Protein 5XCJ (pdb70)

Nearest PDB structures (foldseek):
  5xcj-assembly1_A  TM=9.991E-01  e=3.969E-35  Entamoeba histolytica
  5xck-assembly2_B  TM=9.982E-01  e=2.278E-33  Entamoeba histolytica
  5xch-assembly2_B  TM=9.843E-01  e=1.510E-33  Entamoeba histolytica
  6vab-assembly1_C  TM=9.364E-01  e=1.227E-22  Mus musculus
  8p0x-assembly1_N  TM=9.149E-01  e=3.862E-20  Homo sapiens

Structure (mmCIF, N/CA/C/O backbone):
data_5XCJ
#
_entry.id   5XCJ
#
_cell.length_a   35.428
_cell.length_b   67.364
_cell.length_c   77.931
_cell.angle_alpha   90.00
_cell.angle_beta   90.00
_cell.angle_gamma   90.00
#
_symmetry.space_group_name_H-M   'P 1 21 1'
#
loop_
_entity.id
_entity.type
_entity.pdbx_description
1 polymer 'Vacuolar protein sorting-associated protein 29'
2 water water
#
loop_
_atom_site.group_PDB
_atom_site.id
_atom_site.type_symbol
_atom_site.label_atom_id
_atom_site.label_alt_id
_atom_site.label_comp_id
_atom_site.label_asym_id
_atom_site.label_entity_id
_atom_site.label_seq_id
_atom_site.pdbx_PDB_ins_code
_atom_site.Cartn_x
_atom_site.Cartn_y
_atom_site.Cartn_z
_atom_site.occupancy
_atom_site.B_iso_or_equiv
_atom_site.auth_seq_id
_atom_site.auth_comp_id
_atom_site.auth_asym_id
_atom_site.auth_atom_id
_atom_site.pdbx_PDB_model_num
ATOM 1 N N . MET A 1 1 ? -11.566 5.100 -21.065 1.00 20.79 1 MET A N 1
ATOM 2 C CA . MET A 1 1 ? -10.715 3.989 -20.657 1.00 19.53 1 MET A CA 1
ATOM 3 C C . MET A 1 1 ? -10.759 3.752 -19.148 1.00 20.87 1 MET A C 1
ATOM 4 O O . MET A 1 1 ? -10.292 4.577 -18.368 1.00 19.98 1 MET A O 1
ATOM 9 N N . LEU A 1 2 ? -11.326 2.624 -18.744 1.00 20.31 2 LEU A N 1
ATOM 10 C CA . LEU A 1 2 ? -11.398 2.267 -17.336 1.00 17.80 2 LEU A CA 1
ATOM 11 C C . LEU A 1 2 ? -10.378 1.171 -17.099 1.00 17.08 2 LEU A C 1
ATOM 12 O O . LEU A 1 2 ? -10.415 0.134 -17.751 1.00 15.84 2 LEU A O 1
ATOM 17 N N . VAL A 1 3 ? -9.467 1.418 -16.168 1.00 16.81 3 VAL A N 1
ATOM 18 C CA . VAL A 1 3 ? -8.396 0.483 -15.855 1.00 10.85 3 VAL A CA 1
ATOM 19 C C . VAL A 1 3 ? -8.437 -0.033 -14.423 1.00 11.33 3 VAL A C 1
ATOM 20 O O . VAL A 1 3 ? -8.398 0.738 -13.471 1.00 10.70 3 VAL A O 1
ATOM 24 N N . LEU A 1 4 ? -8.507 -1.348 -14.275 1.00 10.17 4 LEU A N 1
ATOM 25 C CA . LEU A 1 4 ? -8.522 -1.939 -12.954 1.00 8.81 4 LEU A CA 1
ATOM 26 C C . LEU A 1 4 ? -7.070 -2.189 -12.560 1.00 8.66 4 LEU A C 1
ATOM 27 O O . LEU A 1 4 ? -6.351 -2.863 -13.280 1.00 9.43 4 LEU A O 1
ATOM 32 N N . VAL A 1 5 ? -6.640 -1.609 -11.446 1.00 8.70 5 VAL A N 1
ATOM 33 C CA . VAL A 1 5 ? -5.280 -1.810 -10.957 1.00 7.05 5 VAL A CA 1
ATOM 34 C C . VAL A 1 5 ? -5.388 -2.704 -9.725 1.00 7.64 5 VAL A C 1
ATOM 35 O O . VAL A 1 5 ? -5.944 -2.317 -8.706 1.00 7.84 5 VAL A O 1
ATOM 39 N N . ILE A 1 6 ? -4.849 -3.910 -9.840 1.00 6.36 6 ILE A N 1
ATOM 40 C CA . ILE A 1 6 ? -4.930 -4.916 -8.784 1.00 7.13 6 ILE A CA 1
ATOM 41 C C . ILE A 1 6 ? -3.660 -5.767 -8.705 1.00 7.03 6 ILE A C 1
ATOM 42 O O . ILE A 1 6 ? -2.867 -5.769 -9.637 1.00 10.06 6 ILE A O 1
ATOM 47 N N . GLY A 1 7 ? -3.479 -6.472 -7.591 1.00 7.50 7 GLY A N 1
ATOM 48 C CA . GLY A 1 7 ? -2.317 -7.322 -7.403 1.00 7.09 7 GLY A CA 1
ATOM 49 C C . GLY A 1 7 ? -2.072 -7.830 -5.992 1.00 8.76 7 GLY A C 1
ATOM 50 O O . GLY A 1 7 ? -2.891 -7.642 -5.098 1.00 9.03 7 GLY A O 1
ATOM 51 N N . ASP A 1 8 ? -0.921 -8.474 -5.811 1.00 10.64 8 ASP A N 1
ATOM 52 C CA . ASP A 1 8 ? -0.502 -9.015 -4.518 1.00 10.77 8 ASP A CA 1
ATOM 53 C C . ASP A 1 8 ? -1.528 -9.959 -3.901 1.00 11.75 8 ASP A C 1
ATOM 54 O O . ASP A 1 8 ? -1.861 -9.860 -2.731 1.00 10.49 8 ASP A O 1
ATOM 59 N N . PHE A 1 9 ? -2.060 -10.840 -4.736 1.00 11.39 9 PHE A N 1
ATOM 60 C CA . PHE A 1 9 ? -3.056 -11.816 -4.316 1.00 11.14 9 PHE A CA 1
ATOM 61 C C . PHE A 1 9 ? -2.599 -12.881 -3.326 1.00 12.81 9 PHE A C 1
ATOM 62 O O . PHE A 1 9 ? -3.321 -13.224 -2.399 1.00 13.80 9 PHE A O 1
ATOM 70 N N . HIS A 1 10 ? -1.407 -13.413 -3.543 1.00 15.75 10 HIS A N 1
ATOM 71 C CA . HIS A 1 10 ? -0.927 -14.527 -2.740 1.00 14.31 10 HIS A CA 1
ATOM 72 C C . HIS A 1 10 ? 0.472 -14.427 -2.148 1.00 14.70 10 HIS A C 1
ATOM 73 O O . HIS A 1 10 ? 1.373 -13.825 -2.721 1.00 15.83 10 HIS A O 1
ATOM 80 N N . VAL A 1 11 ? 0.616 -15.065 -0.996 1.00 15.21 11 VAL A N 1
ATOM 81 C CA . VAL A 1 11 ? 1.873 -15.197 -0.281 1.00 14.28 11 VAL A CA 1
ATOM 82 C C . VAL A 1 11 ? 2.039 -16.711 -0.090 1.00 14.43 11 VAL A C 1
ATOM 83 O O . VAL A 1 11 ? 1.087 -17.396 0.271 1.00 15.95 11 VAL A O 1
ATOM 87 N N . PRO A 1 12 ? 3.239 -17.234 -0.336 1.00 15.78 12 PRO A N 1
ATOM 88 C CA . PRO A 1 12 ? 3.451 -18.685 -0.237 1.00 13.92 12 PRO A CA 1
ATOM 89 C C . PRO A 1 12 ? 3.142 -19.189 1.154 1.00 15.56 12 PRO A C 1
ATOM 90 O O . PRO A 1 12 ? 3.532 -18.558 2.130 1.00 18.35 12 PRO A O 1
ATOM 94 N N . HIS A 1 13 ? 2.362 -20.264 1.205 1.00 14.67 13 HIS A N 1
ATOM 95 C CA . HIS A 1 13 ? 1.958 -20.945 2.432 1.00 13.39 13 HIS A CA 1
ATOM 96 C C . HIS A 1 13 ? 0.928 -20.178 3.257 1.00 14.93 13 HIS A C 1
ATOM 97 O O . HIS A 1 13 ? 0.669 -20.519 4.401 1.00 13.78 13 HIS A O 1
ATOM 104 N N . ARG A 1 14 ? 0.378 -19.114 2.683 1.00 15.78 14 ARG A N 1
ATOM 105 C CA . ARG A 1 14 ? -0.654 -18.334 3.354 1.00 17.35 14 ARG A CA 1
ATOM 106 C C . ARG A 1 14 ? -1.871 -18.220 2.435 1.00 16.88 14 ARG A C 1
ATOM 107 O O . ARG A 1 14 ? -1.767 -17.719 1.325 1.00 18.82 14 ARG A O 1
ATOM 115 N N . SER A 1 15 ? -3.018 -18.685 2.907 1.00 16.59 15 SER A N 1
ATOM 116 C CA . SER A 1 15 ? -4.232 -18.667 2.102 1.00 14.10 15 SER A CA 1
ATOM 117 C C . SER A 1 15 ? -5.006 -17.362 2.219 1.00 17.36 15 SER A C 1
ATOM 118 O O . SER A 1 15 ? -5.301 -16.900 3.316 1.00 20.27 15 SER A O 1
ATOM 121 N N . ALA A 1 16 ? -5.304 -16.760 1.075 1.00 16.21 16 ALA A N 1
ATOM 122 C CA . ALA A 1 16 ? -6.065 -15.521 1.025 1.00 17.61 16 ALA A CA 1
ATOM 123 C C . ALA A 1 16 ? -7.112 -15.570 -0.081 1.00 20.12 16 ALA A C 1
ATOM 124 O O . ALA A 1 16 ? -6.851 -16.069 -1.168 1.00 24.93 16 ALA A O 1
ATOM 126 N N . ALA A 1 17 ? -8.290 -15.027 0.192 1.00 16.94 17 ALA A N 1
ATOM 127 C CA . ALA A 1 17 ? -9.351 -15.007 -0.800 1.00 14.12 17 ALA A CA 1
ATOM 128 C C . ALA A 1 17 ? -9.802 -13.584 -1.096 1.00 13.21 17 ALA A C 1
ATOM 129 O O . ALA A 1 17 ? -9.892 -12.764 -0.192 1.00 16.18 17 ALA A O 1
ATOM 131 N N . ILE A 1 18 ? -10.049 -13.290 -2.365 1.00 13.30 18 ILE A N 1
ATOM 132 C CA . ILE A 1 18 ? -10.528 -11.971 -2.738 1.00 11.85 18 ILE A CA 1
ATOM 133 C C . ILE A 1 18 ? -11.933 -11.838 -2.175 1.00 12.53 18 ILE A C 1
ATOM 134 O O . ILE A 1 18 ? -12.752 -12.730 -2.344 1.00 12.68 18 ILE A O 1
ATOM 139 N N . PRO A 1 19 ? -12.227 -10.714 -1.537 1.00 13.02 19 PRO A N 1
ATOM 140 C CA . PRO A 1 19 ? -13.556 -10.541 -0.953 1.00 14.30 19 PRO A CA 1
ATOM 141 C C . PRO A 1 19 ? -14.618 -10.606 -2.042 1.00 12.91 19 PRO A C 1
ATOM 142 O O . PRO A 1 19 ? -14.427 -10.092 -3.135 1.00 13.85 19 PRO A O 1
ATOM 146 N N . GLN A 1 20 ? -15.743 -11.237 -1.733 1.00 11.50 20 GLN A N 1
ATOM 147 C CA . GLN A 1 20 ? -16.809 -11.404 -2.706 1.00 11.52 20 GLN A CA 1
ATOM 148 C C . GLN A 1 20 ? -17.346 -10.070 -3.195 1.00 11.84 20 GLN A C 1
ATOM 149 O O . GLN A 1 20 ? -17.673 -9.934 -4.362 1.00 13.38 20 GLN A O 1
ATOM 155 N N . VAL A 1 21 ? -17.382 -9.079 -2.311 1.00 10.50 21 VAL A N 1
ATOM 156 C CA . VAL A 1 21 ? -17.897 -7.767 -2.671 1.00 10.36 21 VAL A CA 1
ATOM 157 C C . VAL A 1 21 ? -17.069 -7.163 -3.792 1.00 11.45 21 VAL A C 1
ATOM 158 O O . VAL A 1 21 ? -17.617 -6.574 -4.711 1.00 13.33 21 VAL A O 1
ATOM 162 N N . PHE A 1 22 ? -15.752 -7.315 -3.716 1.00 11.70 22 PHE A N 1
ATOM 163 C CA . PHE A 1 22 ? -14.871 -6.794 -4.750 1.00 11.56 22 PHE A CA 1
ATOM 164 C C . PHE A 1 22 ? -15.172 -7.483 -6.075 1.00 11.95 22 PHE A C 1
ATOM 165 O O . PHE A 1 22 ? -15.232 -6.846 -7.119 1.00 13.83 22 PHE A O 1
ATOM 173 N N . LEU A 1 23 ? -15.345 -8.798 -6.014 1.00 12.91 23 LEU A N 1
ATOM 174 C CA . LEU A 1 23 ? -15.641 -9.591 -7.201 1.00 12.78 23 LEU A CA 1
ATOM 175 C C . LEU A 1 23 ? -16.972 -9.201 -7.830 1.00 13.22 23 LEU A C 1
ATOM 176 O O . LEU A 1 23 ? -17.072 -9.061 -9.035 1.00 14.34 23 LEU A O 1
ATOM 181 N N . ASP A 1 24 ? -17.989 -8.997 -7.009 1.00 12.45 24 ASP A N 1
ATOM 182 C CA . ASP A 1 24 ? -19.292 -8.606 -7.537 1.00 13.04 24 ASP A CA 1
ATOM 183 C C . ASP A 1 24 ? -19.204 -7.251 -8.238 1.00 13.02 24 ASP A C 1
ATOM 184 O O . ASP A 1 24 ? -19.797 -7.050 -9.291 1.00 14.22 24 ASP A O 1
ATOM 189 N N . ARG A 1 25 ? -18.481 -6.320 -7.627 1.00 12.95 25 ARG A N 1
ATOM 190 C CA . ARG A 1 25 ? -18.290 -4.997 -8.203 1.00 10.34 25 ARG A CA 1
ATOM 191 C C . ARG A 1 25 ? -17.492 -5.005 -9.507 1.00 11.73 25 ARG A C 1
ATOM 192 O O . ARG A 1 25 ? -17.843 -4.331 -10.464 1.00 14.34 25 ARG A O 1
ATOM 200 N N . LEU A 1 26 ? -16.385 -5.733 -9.498 1.00 12.06 26 LEU A N 1
ATOM 201 C CA . LEU A 1 26 ? -15.503 -5.871 -10.650 1.00 12.44 26 LEU A CA 1
ATOM 202 C C . LEU A 1 26 ? 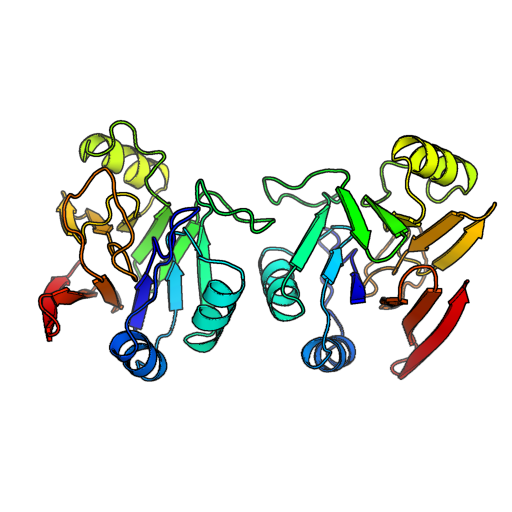-16.137 -6.591 -11.845 1.00 14.04 26 LEU A C 1
ATOM 203 O O . LEU A 1 26 ? -15.883 -6.254 -12.988 1.00 16.89 26 LEU A O 1
ATOM 208 N N . ASN A 1 27 ? -16.978 -7.570 -11.550 1.00 14.52 27 ASN A N 1
ATOM 209 C CA . ASN A 1 27 ? -17.654 -8.382 -12.565 1.00 16.53 27 ASN A CA 1
ATOM 210 C C . ASN A 1 27 ? -18.608 -7.630 -13.497 1.00 17.13 27 ASN A C 1
ATOM 211 O O . ASN A 1 27 ? -18.823 -8.057 -14.622 1.00 20.63 27 ASN A O 1
ATOM 216 N N . THR A 1 28 ? -19.223 -6.553 -13.022 1.00 17.06 28 THR A N 1
ATOM 217 C CA . THR A 1 28 ? -20.153 -5.798 -13.864 1.00 18.66 28 THR A CA 1
ATOM 218 C C . THR A 1 28 ? -19.582 -4.559 -14.555 1.00 23.20 28 THR A C 1
ATOM 219 O O . THR A 1 28 ? -20.232 -3.969 -15.406 1.00 27.83 28 THR A O 1
ATOM 223 N N . GLY A 1 29 ? -18.419 -4.113 -14.122 1.00 25.48 29 GLY A N 1
ATOM 224 C CA . GLY A 1 29 ? -17.871 -2.903 -14.676 1.00 25.89 29 GLY A CA 1
ATOM 225 C C . GLY A 1 29 ? -17.478 -3.034 -16.116 1.00 24.93 29 GLY A C 1
ATOM 226 O O . GLY A 1 29 ? -17.197 -4.124 -16.594 1.00 31.24 29 GLY A O 1
ATOM 227 N N . ARG A 1 30 ? -17.506 -1.923 -16.841 1.00 25.06 30 ARG A N 1
ATOM 228 C CA . ARG A 1 30 ? -17.064 -1.918 -18.223 1.00 22.24 30 ARG A CA 1
ATOM 229 C C . ARG A 1 30 ? -15.569 -1.639 -18.175 1.00 22.97 30 ARG A C 1
ATOM 230 O O . ARG A 1 30 ? -15.108 -0.613 -18.663 1.00 24.56 30 ARG A O 1
ATOM 238 N N . ILE A 1 31 ? -14.811 -2.564 -17.607 1.00 21.70 31 ILE A N 1
ATOM 239 C CA . ILE A 1 31 ? -13.380 -2.363 -17.476 1.00 16.64 31 ILE A CA 1
ATOM 240 C C . ILE A 1 31 ? -12.640 -2.746 -18.749 1.00 16.22 31 ILE A C 1
ATOM 241 O O . ILE A 1 31 ? -12.656 -3.889 -19.175 1.00 18.77 31 ILE A O 1
ATOM 246 N N . GLN A 1 32 ? -12.080 -1.743 -19.410 1.00 17.97 32 GLN A N 1
ATOM 247 C CA . GLN A 1 32 ? -11.299 -1.941 -20.623 1.00 16.35 32 GLN A CA 1
ATOM 248 C C . GLN A 1 32 ? -9.949 -2.648 -20.459 1.00 15.81 32 GLN A C 1
ATOM 249 O O . GLN A 1 32 ? -9.572 -3.467 -21.281 1.00 17.05 32 GLN A O 1
ATOM 255 N N . THR A 1 33 ? -9.221 -2.293 -19.406 1.00 13.14 33 THR A N 1
ATOM 256 C CA . THR A 1 33 ? -7.889 -2.846 -19.169 1.00 13.14 33 THR A CA 1
ATOM 257 C C . THR A 1 33 ? -7.640 -3.211 -17.704 1.00 14.13 33 THR A C 1
ATOM 258 O O . THR A 1 33 ? -8.169 -2.567 -16.798 1.00 13.60 33 THR A O 1
ATOM 262 N N . VAL A 1 34 ? -6.829 -4.245 -17.502 1.00 12.79 34 VAL A N 1
ATOM 263 C CA . VAL A 1 34 ? -6.448 -4.686 -16.178 1.00 9.95 34 VAL A CA 1
ATOM 264 C C . VAL A 1 34 ? -4.924 -4.634 -16.058 1.00 11.26 34 VAL A C 1
ATOM 265 O O . VAL A 1 34 ? -4.217 -5.191 -16.890 1.00 10.61 34 VAL A O 1
ATOM 269 N N . LEU A 1 35 ? -4.429 -3.923 -15.053 1.00 11.72 35 LEU A N 1
ATOM 270 C CA . LEU A 1 35 ? -2.997 -3.848 -14.807 1.00 9.91 35 LEU A CA 1
ATOM 271 C C . LEU A 1 35 ? -2.765 -4.553 -13.479 1.00 8.89 35 LEU A C 1
ATOM 272 O O . LEU A 1 35 ? -3.161 -4.061 -12.430 1.00 10.14 35 LEU A O 1
ATOM 277 N N . CYS A 1 36 ? -2.113 -5.701 -13.536 1.00 9.74 36 CYS A N 1
ATOM 278 C CA . CYS A 1 36 ? -1.869 -6.498 -12.351 1.00 9.38 36 CYS A CA 1
ATOM 279 C C . CYS A 1 36 ? -0.398 -6.499 -11.968 1.00 11.84 36 CYS A C 1
ATOM 280 O O . CYS A 1 36 ? 0.467 -6.801 -12.783 1.00 13.67 36 CYS A O 1
ATOM 283 N N . THR A 1 37 ? -0.135 -6.212 -10.701 1.00 9.05 37 THR A N 1
ATOM 284 C CA . THR A 1 37 ? 1.223 -6.157 -10.166 1.00 8.77 37 THR A CA 1
ATOM 285 C C . THR A 1 37 ? 1.918 -7.507 -9.966 1.00 11.20 37 THR A C 1
ATOM 286 O O . THR A 1 37 ? 3.112 -7.546 -9.700 1.00 12.43 37 THR A O 1
ATOM 290 N N . GLY A 1 38 ? 1.189 -8.607 -10.107 1.00 12.45 38 GLY A N 1
ATOM 291 C CA . GLY A 1 38 ? 1.795 -9.915 -9.904 1.00 10.17 38 GLY A CA 1
ATOM 292 C C . GLY A 1 38 ? 1.368 -10.607 -8.622 1.00 12.55 38 GLY A C 1
ATOM 293 O O . GLY A 1 38 ? 0.396 -10.203 -7.998 1.00 11.72 38 GLY A O 1
ATOM 294 N N . ASN A 1 39 ? 2.135 -11.624 -8.229 1.00 12.87 39 ASN A N 1
ATOM 295 C CA . ASN A 1 39 ? 1.846 -12.417 -7.049 1.00 12.98 39 ASN A CA 1
ATOM 296 C C . ASN A 1 39 ? 0.452 -13.058 -7.091 1.00 13.51 39 ASN A C 1
ATOM 297 O O . ASN A 1 39 ? -0.357 -12.890 -6.189 1.00 12.56 39 ASN A O 1
ATOM 302 N N . LEU A 1 40 ? 0.190 -13.764 -8.183 1.00 15.69 40 LEU A N 1
ATOM 303 C CA . LEU A 1 40 ? -1.068 -14.469 -8.380 1.00 15.32 40 LEU A CA 1
ATOM 304 C C . LEU A 1 40 ? -1.145 -15.745 -7.550 1.00 17.52 40 LEU A C 1
ATOM 305 O O . LEU A 1 40 ? -0.132 -16.360 -7.250 1.00 21.11 40 LEU A O 1
ATOM 310 N N . CYS A 1 41 ? -2.350 -16.114 -7.144 1.00 16.56 41 CYS A N 1
ATOM 311 C CA . CYS A 1 41 ? -2.550 -17.344 -6.399 1.00 19.45 41 CYS A CA 1
ATOM 312 C C . CYS A 1 41 ? -2.205 -18.536 -7.292 1.00 23.18 41 CYS A C 1
ATOM 313 O O . CYS A 1 41 ? -1.677 -19.545 -6.839 1.00 30.21 41 CYS A O 1
ATOM 316 N N . GLY A 1 42 ? -2.489 -18.387 -8.580 1.00 20.72 42 GLY A N 1
ATOM 317 C CA . GLY A 1 42 ? -2.252 -19.438 -9.544 1.00 20.98 42 GLY A CA 1
ATOM 318 C C . GLY A 1 42 ? -3.049 -19.169 -10.799 1.00 20.29 42 GLY A C 1
ATOM 319 O O . GLY A 1 42 ? -3.330 -18.024 -11.144 1.00 20.87 42 GLY A O 1
ATOM 320 N N . LYS A 1 43 ? -3.405 -20.230 -11.508 1.00 21.62 43 LYS A N 1
ATOM 321 C CA . LYS A 1 43 ? -4.171 -20.084 -12.737 1.00 19.11 43 LYS A CA 1
ATOM 322 C C . LYS A 1 43 ? -5.582 -19.568 -12.466 1.00 22.45 43 LYS A C 1
ATOM 323 O O . LYS A 1 43 ? -6.172 -18.905 -13.307 1.00 23.63 43 LYS A O 1
ATOM 329 N N . GLU A 1 44 ? -6.121 -19.872 -11.292 1.00 22.24 44 GLU A N 1
ATOM 330 C CA . GLU A 1 44 ? -7.457 -19.401 -10.956 1.00 23.77 44 GLU A CA 1
ATOM 331 C C . GLU A 1 44 ? -7.535 -17.887 -10.977 1.00 20.32 44 GLU A C 1
ATOM 332 O O . GLU A 1 44 ? -8.501 -17.320 -11.471 1.00 18.52 44 GLU A O 1
ATOM 338 N N . THR A 1 45 ? -6.509 -17.234 -10.446 1.00 19.62 45 THR A N 1
ATOM 339 C CA . THR A 1 45 ? -6.494 -15.781 -10.426 1.00 18.51 45 THR A CA 1
ATOM 340 C C . THR A 1 45 ? -6.487 -15.210 -11.841 1.00 17.23 45 THR A C 1
ATOM 341 O O . THR A 1 45 ? -7.198 -14.258 -12.141 1.00 16.47 45 THR A O 1
ATOM 345 N N . TYR A 1 46 ? -5.663 -15.791 -12.701 1.00 18.99 46 TYR A N 1
ATOM 346 C CA . TYR A 1 46 ? -5.559 -15.340 -14.081 1.00 22.33 46 TYR A CA 1
ATOM 347 C C . TYR A 1 46 ? -6.884 -15.521 -14.806 1.00 18.50 46 TYR A C 1
ATOM 348 O O . TYR A 1 46 ? -7.266 -14.705 -15.629 1.00 20.58 46 TYR A O 1
ATOM 357 N N . ASP A 1 47 ? -7.578 -16.609 -14.508 1.00 18.58 47 ASP A N 1
ATOM 358 C CA . ASP A 1 47 ? -8.862 -16.861 -15.136 1.00 19.62 47 ASP A CA 1
ATOM 359 C C . ASP A 1 47 ? -9.846 -15.762 -14.752 1.00 19.63 47 ASP A C 1
ATOM 360 O O . ASP A 1 47 ? -10.585 -15.262 -15.590 1.00 18.11 47 ASP A O 1
ATOM 365 N N . ILE A 1 48 ? -9.829 -15.385 -13.475 1.00 18.40 48 ILE A N 1
ATOM 366 C CA . ILE A 1 48 ? -10.708 -14.345 -12.958 1.00 13.72 48 ILE A CA 1
ATOM 367 C C . ILE A 1 48 ? -10.434 -13.001 -13.623 1.00 14.19 48 ILE A C 1
ATOM 368 O O . ILE A 1 48 ? -11.355 -12.306 -14.028 1.00 16.14 48 ILE A O 1
ATOM 373 N N . LEU A 1 49 ? -9.156 -12.661 -13.764 1.00 14.99 49 LEU A N 1
ATOM 374 C CA . LEU A 1 49 ? -8.740 -11.409 -14.396 1.00 14.18 49 LEU A CA 1
ATOM 375 C C . LEU A 1 49 ? -9.179 -11.344 -15.853 1.00 15.20 49 LEU A C 1
ATOM 376 O O . LEU A 1 49 ? -9.590 -10.303 -16.343 1.00 15.50 49 LEU A O 1
ATOM 381 N N . ARG A 1 50 ? -9.115 -12.483 -16.535 1.00 17.51 50 ARG A N 1
ATOM 382 C CA . ARG A 1 50 ? -9.509 -12.575 -17.937 1.00 16.42 50 ARG A CA 1
ATOM 383 C C . ARG A 1 50 ? -11.004 -12.294 -18.099 1.00 15.90 50 ARG A C 1
ATOM 384 O O . ARG A 1 50 ? -11.426 -11.755 -19.111 1.00 18.29 50 ARG A O 1
ATOM 392 N N . THR A 1 51 ? -11.797 -12.684 -17.108 1.00 14.87 51 THR A N 1
ATOM 393 C CA . THR A 1 51 ? -13.231 -12.399 -17.125 1.00 17.27 51 THR A CA 1
ATOM 394 C C . THR A 1 51 ? -13.570 -10.907 -16.982 1.00 20.12 51 THR A C 1
ATOM 395 O O . THR A 1 51 ? -14.486 -10.405 -17.619 1.00 21.88 51 THR A O 1
ATOM 399 N N . LEU A 1 52 ? -12.828 -10.224 -16.120 1.00 20.88 52 LEU A N 1
ATOM 400 C CA . LEU A 1 52 ? -13.047 -8.802 -15.836 1.00 16.55 52 LEU A CA 1
ATOM 401 C C . LEU A 1 52 ? -12.842 -7.823 -16.987 1.00 16.46 52 LEU A C 1
ATOM 402 O O . LEU A 1 52 ? -13.617 -6.887 -17.148 1.00 20.43 52 LEU A O 1
ATOM 407 N N . ALA A 1 53 ? -11.780 -8.005 -17.758 1.00 14.02 53 ALA A N 1
ATOM 408 C CA . ALA A 1 53 ? -11.502 -7.107 -18.871 1.00 16.00 53 ALA A CA 1
ATOM 409 C C . ALA A 1 53 ? -10.959 -7.837 -20.089 1.00 17.23 53 ALA A C 1
ATOM 410 O O . ALA A 1 53 ? -10.431 -8.935 -19.975 1.00 19.77 53 ALA A O 1
ATOM 412 N N . ARG A 1 54 ? -11.119 -7.229 -21.258 1.00 18.41 54 ARG A N 1
ATOM 413 C CA . ARG A 1 54 ? -10.612 -7.810 -22.491 1.00 20.91 54 ARG A CA 1
ATOM 414 C C . ARG A 1 54 ? -9.089 -7.890 -22.488 1.00 22.09 54 ARG A C 1
ATOM 415 O O . ARG A 1 54 ? -8.510 -8.892 -22.899 1.00 26.87 54 ARG A O 1
ATOM 417 N N . GLU A 1 55 ? -8.452 -6.824 -22.019 1.00 19.01 55 GLU A N 1
ATOM 418 C CA . GLU A 1 55 ? -6.998 -6.742 -21.988 1.00 16.59 55 GLU A CA 1
ATOM 419 C C . GLU A 1 55 ? -6.460 -6.851 -20.570 1.00 15.07 55 GLU A C 1
ATOM 420 O O . GLU A 1 55 ? -6.753 -6.016 -19.720 1.00 13.40 55 GLU A O 1
ATOM 426 N N . VAL A 1 56 ? -5.678 -7.895 -20.329 1.00 16.08 56 VAL A N 1
ATOM 427 C CA . VAL A 1 56 ? -5.084 -8.133 -19.026 1.00 12.54 56 VAL A CA 1
ATOM 428 C C . VAL A 1 56 ? -3.561 -8.130 -19.087 1.00 15.44 56 VAL A C 1
ATOM 429 O O . VAL A 1 56 ? -2.973 -8.757 -19.957 1.00 16.85 56 VAL A O 1
ATOM 433 N N . HIS A 1 57 ? -2.936 -7.393 -18.172 1.00 16.36 57 HIS A N 1
ATOM 434 C CA . HIS A 1 57 ? -1.482 -7.332 -18.089 1.00 13.35 57 HIS A CA 1
ATOM 435 C C . HIS A 1 57 ? -1.005 -7.747 -16.708 1.00 12.99 57 HIS A C 1
ATOM 436 O O . HIS A 1 57 ? -1.486 -7.239 -15.697 1.00 11.38 57 HIS A O 1
ATOM 443 N N . VAL A 1 58 ? -0.087 -8.704 -16.675 1.00 13.23 58 VAL A N 1
ATOM 444 C CA . VAL A 1 58 ? 0.478 -9.187 -15.426 1.00 12.57 58 VAL A CA 1
ATOM 445 C C . VAL A 1 58 ? 2.003 -9.226 -15.453 1.00 13.99 58 VAL A C 1
ATOM 446 O O . VAL A 1 58 ? 2.600 -9.802 -16.348 1.00 14.34 58 VAL A O 1
ATOM 450 N N . VAL A 1 59 ? 2.626 -8.598 -14.469 1.00 11.67 59 VAL A N 1
ATOM 451 C CA . VAL A 1 59 ? 4.083 -8.613 -14.354 1.00 11.68 59 VAL A CA 1
ATOM 452 C C . VAL A 1 59 ? 4.516 -9.691 -13.363 1.00 11.85 59 VAL A C 1
ATOM 453 O O . VAL A 1 59 ? 3.708 -10.169 -12.568 1.00 11.57 59 VAL A O 1
ATOM 457 N N . LYS A 1 60 ? 5.790 -10.064 -13.405 1.00 12.89 60 LYS A N 1
ATOM 458 C CA . LYS A 1 60 ? 6.288 -11.098 -12.510 1.00 11.26 60 LYS A CA 1
ATOM 459 C C . LYS A 1 60 ? 6.503 -10.607 -11.085 1.00 12.00 60 LYS A C 1
ATOM 460 O O . LYS A 1 60 ? 7.214 -9.646 -10.834 1.00 12.03 60 LYS A O 1
ATOM 466 N N . GLY A 1 61 ? 5.856 -11.295 -10.157 1.00 11.86 61 GLY A N 1
ATOM 467 C CA . GLY A 1 61 ? 5.942 -11.013 -8.743 1.00 12.81 61 GLY A CA 1
ATOM 468 C C . GLY A 1 61 ? 7.107 -11.713 -8.072 1.00 13.33 61 GLY A C 1
ATOM 469 O O . GLY A 1 61 ? 7.870 -12.419 -8.714 1.00 15.74 61 GLY A O 1
ATOM 470 N N . ALA A 1 62 ? 7.252 -11.493 -6.776 1.00 12.93 62 ALA A N 1
ATOM 471 C CA . ALA A 1 62 ? 8.312 -12.136 -6.024 1.00 14.81 62 ALA A CA 1
ATOM 472 C C . ALA A 1 62 ? 8.126 -13.650 -6.006 1.00 15.99 62 ALA A C 1
ATOM 473 O O . ALA A 1 62 ? 9.085 -14.391 -6.134 1.00 20.16 62 ALA A O 1
ATOM 475 N N . PHE A 1 63 ? 6.886 -14.096 -5.831 1.00 16.87 63 PHE A N 1
ATOM 476 C CA . PHE A 1 63 ? 6.573 -15.525 -5.783 1.00 17.86 63 PHE A CA 1
ATOM 477 C C . PHE A 1 63 ? 5.946 -16.133 -7.044 1.00 19.31 63 PHE A C 1
ATOM 478 O O . PHE A 1 63 ? 5.625 -17.315 -7.061 1.00 20.84 63 PHE A O 1
ATOM 486 N N . ASP A 1 64 ? 5.746 -15.328 -8.082 1.00 21.39 64 ASP A N 1
ATOM 487 C CA . ASP A 1 64 ? 5.135 -15.835 -9.305 1.00 22.93 64 ASP A CA 1
ATOM 488 C C . ASP A 1 64 ? 6.001 -16.857 -10.032 1.00 27.94 64 ASP A C 1
ATOM 489 O O . ASP A 1 64 ? 7.209 -16.689 -10.158 1.00 25.30 64 ASP A O 1
ATOM 494 N N . GLU A 1 65 ? 5.371 -17.938 -10.464 1.00 27.77 65 GLU A N 1
ATOM 495 C CA . GLU A 1 65 ? 6.051 -18.978 -11.217 1.00 26.04 65 GLU A CA 1
ATOM 496 C C . GLU A 1 65 ? 5.490 -19.128 -12.634 1.00 29.84 65 GLU A C 1
ATOM 497 O O . GLU A 1 65 ? 5.953 -19.969 -13.398 1.00 34.19 65 GLU A O 1
ATOM 499 N N . MET A 1 66 ? 4.485 -18.326 -12.974 1.00 29.93 66 MET A N 1
ATOM 500 C CA . MET A 1 66 ? 3.877 -18.406 -14.296 1.00 29.14 66 MET A CA 1
ATOM 501 C C . MET A 1 66 ? 4.892 -18.036 -15.369 1.00 29.14 66 MET A C 1
ATOM 502 O O . MET A 1 66 ? 5.579 -17.033 -15.260 1.00 27.41 66 MET A O 1
ATOM 507 N N . GLN A 1 67 ? 5.002 -18.892 -16.379 1.00 29.16 67 GLN A N 1
ATOM 508 C CA . GLN A 1 67 ? 5.934 -18.704 -17.487 1.00 27.91 67 GLN A CA 1
ATOM 509 C C . GLN A 1 67 ? 5.555 -17.563 -18.425 1.00 30.66 67 GLN A C 1
ATOM 510 O O . GLN A 1 67 ? 4.383 -17.332 -18.682 1.00 34.06 67 GLN A O 1
ATOM 512 N N . GLY A 1 68 ? 6.563 -16.864 -18.935 1.00 26.21 68 GLY A N 1
ATOM 513 C CA . GLY A 1 68 ? 6.354 -15.762 -19.851 1.00 18.76 68 GLY A CA 1
ATOM 514 C C . GLY A 1 68 ? 6.022 -14.417 -19.234 1.00 17.69 68 GLY A C 1
ATOM 515 O O . GLY A 1 68 ? 5.729 -13.469 -19.949 1.00 20.61 68 GLY A O 1
ATOM 516 N N . LEU A 1 69 ? 6.093 -14.319 -17.913 1.00 21.08 69 LEU A N 1
ATOM 517 C CA . LEU A 1 69 ? 5.767 -13.068 -17.243 1.00 18.57 69 LEU A CA 1
ATOM 518 C C . LEU A 1 69 ? 6.950 -12.115 -17.226 1.00 16.80 69 LEU A C 1
ATOM 519 O O . LEU A 1 69 ? 8.000 -12.434 -16.693 1.00 19.73 69 LEU A O 1
ATOM 524 N N . ASN A 1 70 ? 6.779 -10.960 -17.856 1.00 16.23 70 ASN A N 1
ATOM 525 C CA . ASN A 1 70 ? 7.817 -9.943 -17.879 1.00 14.97 70 ASN A CA 1
ATOM 526 C C . ASN A 1 70 ? 7.887 -9.203 -16.548 1.00 14.61 70 ASN A C 1
ATOM 527 O O . ASN A 1 70 ? 6.887 -9.054 -15.861 1.00 15.13 70 ASN A O 1
ATOM 532 N N . GLU A 1 71 ? 9.087 -8.789 -16.170 1.00 15.37 71 GLU A N 1
ATOM 533 C CA . GLU A 1 71 ? 9.294 -8.036 -14.943 1.00 13.86 71 GLU A CA 1
ATOM 534 C C . GLU A 1 71 ? 8.654 -6.645 -14.990 1.00 13.10 71 GLU A C 1
ATOM 535 O O . GLU A 1 71 ? 8.142 -6.158 -13.992 1.00 11.98 71 GLU A O 1
ATOM 541 N N . THR A 1 72 ? 8.726 -6.004 -16.151 1.00 14.44 72 THR A N 1
ATOM 542 C CA . THR A 1 72 ? 8.146 -4.675 -16.333 1.00 14.51 72 THR A CA 1
ATOM 543 C C . THR A 1 72 ? 7.324 -4.574 -17.615 1.00 17.12 72 THR A C 1
ATOM 544 O O . THR A 1 72 ? 7.615 -5.233 -18.601 1.00 17.36 72 THR A O 1
ATOM 548 N N . GLU A 1 73 ? 6.277 -3.757 -17.582 1.00 16.52 73 GLU A N 1
ATOM 549 C CA . GLU A 1 73 ? 5.429 -3.554 -18.748 1.00 17.79 73 GLU A CA 1
ATOM 550 C C . GLU A 1 73 ? 5.043 -2.087 -18.878 1.00 16.80 73 GLU A C 1
ATOM 551 O O . GLU A 1 73 ? 4.830 -1.422 -17.874 1.00 14.86 73 GLU A O 1
ATOM 557 N N . VAL A 1 74 ? 4.995 -1.592 -20.113 1.00 20.18 74 VAL A N 1
ATOM 558 C C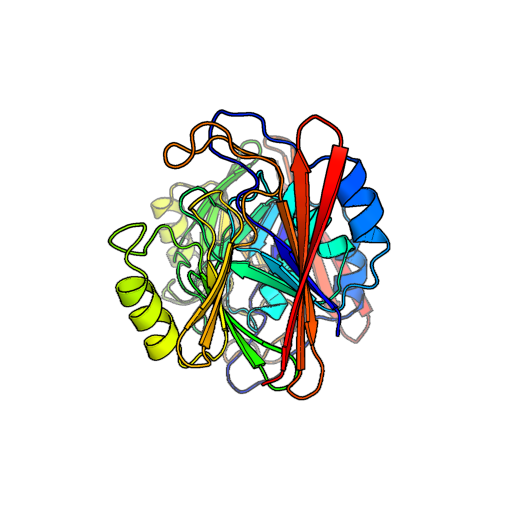A . VAL A 1 74 ? 4.618 -0.207 -20.393 1.00 17.34 74 VAL A CA 1
ATOM 559 C C . VAL A 1 74 ? 3.412 -0.176 -21.325 1.00 16.26 74 VAL A C 1
ATOM 560 O O . VAL A 1 74 ? 3.451 -0.724 -22.419 1.00 15.94 74 VAL A O 1
ATOM 564 N N . ILE A 1 75 ? 2.337 0.450 -20.863 1.00 17.12 75 ILE A N 1
ATOM 565 C CA . ILE A 1 75 ? 1.097 0.561 -21.625 1.00 17.22 75 ILE A CA 1
ATOM 566 C C . ILE A 1 75 ? 0.653 2.011 -21.746 1.00 17.30 75 ILE A C 1
ATOM 567 O O . ILE A 1 75 ? 0.639 2.732 -20.757 1.00 19.64 75 ILE A O 1
ATOM 572 N N . LYS A 1 76 ? 0.266 2.422 -22.943 1.00 14.12 76 LYS A N 1
ATOM 573 C CA . LYS A 1 76 ? -0.176 3.791 -23.155 1.00 14.02 76 LYS A CA 1
ATOM 574 C C . LYS A 1 76 ? -1.693 3.862 -23.178 1.00 15.44 76 LYS A C 1
ATOM 575 O O . LYS A 1 76 ? -2.345 3.195 -23.972 1.00 19.63 76 LYS A O 1
ATOM 581 N N . ILE A 1 77 ? -2.246 4.628 -22.250 1.00 17.19 77 ILE A N 1
ATOM 582 C CA . ILE A 1 77 ? -3.684 4.824 -22.170 1.00 15.47 77 ILE A CA 1
ATOM 583 C C . ILE A 1 77 ? -3.954 6.320 -22.139 1.00 15.43 77 ILE A C 1
ATOM 584 O O . ILE A 1 77 ? -3.405 7.034 -21.307 1.00 16.47 77 ILE A O 1
ATOM 589 N N . GLY A 1 78 ? -4.817 6.781 -23.035 1.00 15.16 78 GLY A N 1
ATOM 590 C CA . GLY A 1 78 ? -5.117 8.195 -23.125 1.00 16.06 78 GLY A CA 1
ATOM 591 C C . GLY A 1 78 ? -3.827 8.928 -23.436 1.00 15.66 78 GLY A C 1
ATOM 592 O O . GLY A 1 78 ? -3.128 8.582 -24.373 1.00 15.93 78 GLY A O 1
ATOM 593 N N . ASN A 1 79 ? -3.499 9.923 -22.619 1.00 16.87 79 ASN A N 1
ATOM 594 C CA . ASN A 1 79 ? -2.268 10.695 -22.778 1.00 15.77 79 ASN A CA 1
ATOM 595 C C . ASN A 1 79 ? -1.178 10.237 -21.807 1.00 15.05 79 ASN A C 1
ATOM 596 O O . ASN A 1 79 ? -0.162 10.904 -21.660 1.00 14.60 79 ASN A O 1
ATOM 601 N N . PHE A 1 80 ? -1.398 9.102 -21.158 1.00 18.41 80 PHE A N 1
ATOM 602 C CA . PHE A 1 80 ? -0.463 8.606 -20.158 1.00 15.87 80 PHE A CA 1
ATOM 603 C C . PHE A 1 80 ? 0.288 7.331 -20.530 1.00 14.88 80 PHE A C 1
ATOM 604 O O . PHE A 1 80 ? -0.311 6.353 -20.944 1.00 15.57 80 PHE A O 1
ATOM 612 N N . LYS A 1 81 ? 1.605 7.350 -20.353 1.00 13.64 81 LYS A N 1
ATOM 613 C CA . LYS A 1 81 ? 2.416 6.167 -20.582 1.00 15.17 81 LYS A CA 1
ATOM 614 C C . LYS A 1 81 ? 2.468 5.545 -19.193 1.00 14.18 81 LYS A C 1
ATOM 615 O O . LYS A 1 81 ? 2.857 6.204 -18.236 1.00 13.16 81 LYS A O 1
ATOM 621 N N . ILE A 1 82 ? 2.056 4.290 -19.083 1.00 14.21 82 ILE A N 1
ATOM 622 C CA . ILE A 1 82 ? 2.002 3.621 -17.793 1.00 12.07 82 ILE A CA 1
ATOM 623 C C . ILE A 1 82 ? 3.061 2.541 -17.629 1.00 13.16 82 ILE A C 1
ATOM 624 O O . ILE A 1 82 ? 3.211 1.666 -18.473 1.00 16.04 82 ILE A O 1
ATOM 629 N N . GLY A 1 83 ? 3.770 2.610 -16.511 1.00 11.87 83 GLY A N 1
ATOM 630 C CA . GLY A 1 83 ? 4.811 1.657 -16.188 1.00 10.63 83 GLY A CA 1
ATOM 631 C C . GLY A 1 83 ? 4.307 0.732 -15.104 1.00 10.11 83 GLY A C 1
ATOM 632 O O . GLY A 1 83 ? 3.714 1.166 -14.124 1.00 10.87 83 GLY A O 1
ATOM 633 N N . LEU A 1 84 ? 4.510 -0.560 -15.301 1.00 10.95 84 LEU A N 1
ATOM 634 C CA . LEU A 1 84 ? 4.050 -1.544 -14.337 1.00 10.28 84 LEU A CA 1
ATOM 635 C C . LEU A 1 84 ? 5.105 -2.570 -13.943 1.00 9.16 84 LEU A C 1
ATOM 636 O O . LEU A 1 84 ? 5.757 -3.144 -14.802 1.00 11.86 84 LEU A O 1
ATOM 641 N N . MET A 1 85 ? 5.274 -2.751 -12.644 1.00 8.48 85 MET A N 1
ATOM 642 C CA . MET A 1 85 ? 6.173 -3.757 -12.096 1.00 9.36 85 MET A CA 1
ATOM 643 C C . MET A 1 85 ? 5.739 -4.107 -10.670 1.00 9.75 85 MET A C 1
ATOM 644 O O . MET A 1 85 ? 5.060 -3.321 -10.018 1.00 10.62 85 MET A O 1
ATOM 649 N N . HIS A 1 86 ? 6.136 -5.272 -10.175 1.00 8.97 86 HIS A N 1
ATOM 650 C CA . HIS A 1 86 ? 5.726 -5.686 -8.839 1.00 8.63 86 HIS A CA 1
ATOM 651 C C . HIS A 1 86 ? 6.221 -4.757 -7.732 1.00 10.59 86 HIS A C 1
ATOM 652 O O . HIS A 1 86 ? 5.488 -4.459 -6.798 1.00 10.00 86 HIS A O 1
ATOM 659 N N . GLY A 1 87 ? 7.440 -4.253 -7.870 1.00 9.99 87 GLY A N 1
ATOM 660 C CA . GLY A 1 87 ? 8.002 -3.351 -6.887 1.00 7.81 87 GLY A CA 1
ATOM 661 C C . GLY A 1 87 ? 8.960 -3.898 -5.841 1.00 9.30 87 GLY A C 1
ATOM 662 O O . GLY A 1 87 ? 9.521 -3.133 -5.071 1.00 11.80 87 GLY A O 1
ATOM 663 N N . HIS A 1 88 ? 9.142 -5.212 -5.801 1.00 10.54 88 HIS A N 1
ATOM 664 C CA . HIS A 1 88 ? 10.108 -5.811 -4.884 1.00 9.87 88 HIS A CA 1
ATOM 665 C C . HIS A 1 88 ? 11.537 -5.424 -5.290 1.00 10.66 88 HIS A C 1
ATOM 666 O O . HIS A 1 88 ? 12.437 -5.391 -4.464 1.00 10.45 88 HIS A O 1
ATOM 673 N N . GLN A 1 89 ? 11.711 -5.177 -6.584 1.00 11.03 89 GLN A N 1
ATOM 674 C CA . GLN A 1 89 ? 12.983 -4.778 -7.183 1.00 11.41 89 GLN A CA 1
ATOM 675 C C . GLN A 1 89 ? 13.420 -3.354 -6.831 1.00 11.14 89 GLN A C 1
ATOM 676 O O . GLN A 1 89 ? 14.588 -3.011 -6.974 1.00 10.14 89 GLN A O 1
ATOM 682 N N . VAL A 1 90 ? 12.485 -2.537 -6.368 1.00 11.86 90 VAL A N 1
ATOM 683 C CA . VAL A 1 90 ? 12.804 -1.160 -6.047 1.00 9.50 90 VAL A CA 1
ATOM 684 C C . VAL A 1 90 ? 13.429 -1.107 -4.667 1.00 12.32 90 VAL A C 1
ATOM 685 O O . VAL A 1 90 ? 12.759 -1.287 -3.662 1.00 11.54 90 VAL A O 1
ATOM 689 N N . ILE A 1 91 ? 14.738 -0.872 -4.639 1.00 13.17 91 ILE A N 1
ATOM 690 C CA . ILE A 1 91 ? 15.480 -0.791 -3.386 1.00 11.77 91 ILE A CA 1
ATOM 691 C C . ILE A 1 91 ? 16.064 0.615 -3.158 1.00 13.75 91 ILE A C 1
ATOM 692 O O . ILE A 1 91 ? 16.689 1.144 -4.060 1.00 13.93 91 ILE A O 1
ATOM 697 N N . PRO A 1 92 ? 15.863 1.227 -1.988 1.00 16.17 92 PRO A N 1
ATOM 698 C CA . PRO A 1 92 ? 15.092 0.679 -0.865 1.00 14.76 92 PRO A CA 1
ATOM 699 C C . PRO A 1 92 ? 13.593 0.629 -1.150 1.00 13.28 92 PRO A C 1
ATOM 700 O O . PRO A 1 92 ? 13.100 1.416 -1.941 1.00 16.63 92 PRO A O 1
ATOM 704 N N . TRP A 1 93 ? 12.897 -0.298 -0.491 1.00 16.89 93 TRP A N 1
ATOM 705 C CA . TRP A 1 93 ? 11.479 -0.553 -0.752 1.00 17.38 93 TRP A CA 1
ATOM 706 C C . TRP A 1 93 ? 10.538 0.584 -0.464 1.00 18.04 93 TRP A C 1
ATOM 707 O O . TRP A 1 93 ? 10.541 1.172 0.607 1.00 15.55 93 TRP A O 1
ATOM 718 N N . GLY A 1 94 ? 9.783 0.947 -1.497 1.00 18.51 94 GLY A N 1
ATOM 719 C CA . GLY A 1 94 ? 8.761 1.968 -1.417 1.00 17.92 94 GLY A CA 1
ATOM 720 C C . GLY A 1 94 ? 9.288 3.384 -1.362 1.00 21.19 94 GLY A C 1
ATOM 721 O O . GLY A 1 94 ? 8.511 4.330 -1.265 1.00 22.42 94 GLY A O 1
ATOM 722 N N . ASP A 1 95 ? 10.608 3.535 -1.409 1.00 20.15 95 ASP A N 1
ATOM 723 C CA . ASP A 1 95 ? 11.221 4.855 -1.333 1.00 19.23 95 ASP A CA 1
ATOM 724 C C . ASP A 1 95 ? 10.825 5.719 -2.522 1.00 17.84 95 ASP A C 1
ATOM 725 O O . ASP A 1 95 ? 10.832 5.261 -3.659 1.00 19.02 95 ASP A O 1
ATOM 730 N N . ARG A 1 96 ? 10.508 6.982 -2.255 1.00 17.85 96 ARG A N 1
ATOM 731 C CA . ARG A 1 96 ? 10.074 7.881 -3.307 1.00 16.90 96 ARG A CA 1
ATOM 732 C C . ARG A 1 96 ? 11.136 8.076 -4.374 1.00 12.88 96 ARG A C 1
ATOM 733 O O . ARG A 1 96 ? 10.829 8.088 -5.554 1.00 15.30 96 ARG A O 1
ATOM 735 N N . GLU A 1 97 ? 12.377 8.277 -3.952 1.00 14.38 97 GLU A N 1
ATOM 736 C CA . GLU A 1 97 ? 13.477 8.454 -4.893 1.00 15.24 97 GLU A CA 1
ATOM 737 C C . GLU A 1 97 ? 13.782 7.205 -5.734 1.00 15.12 97 GLU A C 1
ATOM 738 O O . GLU A 1 97 ? 14.108 7.311 -6.911 1.00 13.68 97 GLU A O 1
ATOM 744 N N . ALA A 1 98 ? 13.721 6.030 -5.113 1.00 12.57 98 ALA A N 1
ATOM 745 C CA . ALA A 1 98 ? 13.977 4.795 -5.840 1.00 14.62 98 ALA A CA 1
ATOM 746 C C . ALA A 1 98 ? 12.926 4.591 -6.922 1.00 13.88 98 ALA A C 1
ATOM 747 O O . ALA A 1 98 ? 13.245 4.236 -8.047 1.00 14.87 98 ALA A O 1
ATOM 749 N N . LEU A 1 99 ? 11.664 4.796 -6.556 1.00 14.46 99 LEU A N 1
ATOM 750 C CA . LEU A 1 99 ? 10.549 4.674 -7.482 1.00 12.07 99 LEU A CA 1
ATOM 751 C C . LEU A 1 99 ? 10.687 5.717 -8.584 1.00 11.69 99 LEU A C 1
ATOM 752 O O . LEU A 1 99 ? 10.388 5.460 -9.741 1.00 12.86 99 LEU A O 1
ATOM 757 N N . ALA A 1 100 ? 11.140 6.907 -8.209 1.00 13.77 100 ALA A N 1
ATOM 758 C CA . ALA A 1 100 ? 11.320 7.989 -9.166 1.00 13.22 100 ALA A CA 1
ATOM 759 C C . ALA A 1 100 ? 12.361 7.590 -10.198 1.00 15.83 100 ALA A C 1
ATOM 760 O O . ALA A 1 100 ? 12.215 7.881 -11.380 1.00 19.06 100 ALA A O 1
ATOM 762 N N . ILE A 1 101 ? 13.414 6.920 -9.751 1.00 16.73 101 ILE A N 1
ATOM 763 C CA . ILE A 1 101 ? 14.452 6.484 -10.668 1.00 15.89 101 ILE A CA 1
ATOM 764 C C . ILE A 1 101 ? 13.869 5.495 -11.674 1.00 16.96 101 ILE A C 1
ATOM 765 O O . ILE A 1 101 ? 14.136 5.584 -12.865 1.00 18.31 101 ILE A O 1
ATOM 770 N N . TYR A 1 102 ? 13.064 4.554 -11.194 1.00 13.71 102 TYR A N 1
ATOM 771 C CA . TYR A 1 102 ? 12.436 3.585 -12.085 1.00 14.96 102 TYR A CA 1
ATOM 772 C C . TYR A 1 102 ? 11.482 4.246 -13.071 1.00 14.69 102 TYR A C 1
ATOM 773 O O . TYR A 1 102 ? 11.435 3.883 -14.240 1.00 15.85 102 TYR A O 1
ATOM 782 N N . GLN A 1 103 ? 10.733 5.234 -12.594 1.00 15.06 103 GLN A N 1
ATOM 783 C CA . GLN A 1 103 ? 9.777 5.938 -13.438 1.00 14.14 103 GLN A CA 1
ATOM 784 C C . GLN A 1 103 ? 10.534 6.616 -14.572 1.00 15.95 103 GLN A C 1
ATOM 785 O O . GLN A 1 103 ? 10.101 6.603 -15.715 1.00 16.74 103 GLN A O 1
ATOM 791 N N . ARG A 1 104 ? 11.649 7.242 -14.233 1.00 17.03 104 ARG A N 1
ATOM 792 C CA . ARG A 1 104 ? 12.495 7.886 -15.222 1.00 16.05 104 ARG A CA 1
ATOM 793 C C . ARG A 1 104 ? 13.103 6.857 -16.172 1.00 17.07 104 ARG A C 1
ATOM 794 O O . ARG A 1 104 ? 13.255 7.116 -17.357 1.00 19.16 104 ARG A O 1
ATOM 802 N N . GLN A 1 105 ? 13.464 5.701 -15.623 1.00 18.39 105 GLN A N 1
ATOM 803 C CA . GLN A 1 105 ? 14.050 4.619 -16.405 1.00 19.63 105 GLN A CA 1
ATOM 804 C C . GLN A 1 105 ? 13.073 4.105 -17.449 1.00 18.53 105 GLN A C 1
ATOM 805 O O . GLN A 1 105 ? 13.429 3.891 -18.598 1.00 21.75 105 GLN A O 1
ATOM 811 N N . LEU A 1 106 ? 11.842 3.864 -17.017 1.00 18.39 106 LEU A N 1
ATOM 812 C CA . LEU A 1 106 ? 10.766 3.414 -17.893 1.00 14.96 106 LEU A CA 1
ATOM 813 C C . LEU A 1 106 ? 10.256 4.527 -18.808 1.00 13.82 106 LEU A C 1
ATOM 814 O O . LEU A 1 106 ? 9.617 4.250 -19.816 1.00 15.12 106 LEU A O 1
ATOM 819 N N . ASP A 1 107 ? 10.561 5.770 -18.444 1.00 15.58 107 ASP A N 1
ATOM 820 C CA . ASP A 1 107 ? 10.093 6.942 -19.181 1.00 15.98 107 ASP A CA 1
ATOM 821 C C . ASP A 1 107 ? 8.570 6.974 -19.309 1.00 17.31 107 ASP A C 1
ATOM 822 O O . ASP A 1 107 ? 8.029 7.115 -20.398 1.00 16.68 107 ASP A O 1
ATOM 827 N N . VAL A 1 108 ? 7.891 6.869 -18.176 1.00 16.65 108 VAL A N 1
ATOM 828 C CA . VAL A 1 108 ? 6.440 6.845 -18.153 1.00 11.54 108 VAL A CA 1
ATOM 829 C C . VAL A 1 108 ? 5.862 7.897 -17.226 1.00 12.41 108 VAL A C 1
ATOM 830 O O . VAL A 1 108 ? 6.506 8.328 -16.281 1.00 13.58 108 VAL A O 1
ATOM 834 N N . ASP A 1 109 ? 4.678 8.375 -17.579 1.00 13.08 109 ASP A N 1
ATOM 835 C CA . ASP A 1 109 ? 3.936 9.338 -16.776 1.00 14.29 109 ASP A CA 1
ATOM 836 C C . ASP A 1 109 ? 3.421 8.747 -15.460 1.00 12.38 109 ASP A C 1
ATOM 837 O O . ASP A 1 109 ? 3.349 9.423 -14.442 1.00 10.86 109 ASP A O 1
ATOM 842 N N . ILE A 1 110 ? 3.020 7.482 -15.521 1.00 12.28 110 ILE A N 1
ATOM 843 C CA . ILE A 1 110 ? 2.488 6.779 -14.370 1.00 11.30 110 ILE A CA 1
ATOM 844 C C . ILE A 1 110 ? 3.264 5.500 -14.060 1.00 9.27 110 ILE A C 1
ATOM 845 O O . ILE A 1 110 ? 3.532 4.704 -14.948 1.00 9.40 110 ILE A O 1
ATOM 850 N N . LEU A 1 111 ? 3.633 5.320 -12.799 1.00 11.21 111 LEU A N 1
ATOM 851 C CA . LEU A 1 111 ? 4.328 4.107 -12.393 1.00 9.25 111 LEU A CA 1
ATOM 852 C C . LEU A 1 111 ? 3.486 3.344 -11.379 1.00 6.86 111 LEU A C 1
ATOM 853 O O . LEU A 1 111 ? 3.171 3.849 -10.309 1.00 9.20 111 LEU A O 1
ATOM 858 N N . ILE A 1 112 ? 3.148 2.110 -11.722 1.00 7.83 112 ILE A N 1
ATOM 859 C CA . ILE A 1 112 ? 2.348 1.264 -10.860 1.00 8.92 112 ILE A CA 1
ATOM 860 C C . ILE A 1 112 ? 3.217 0.152 -10.293 1.00 8.98 112 ILE A C 1
ATOM 861 O O . ILE A 1 112 ? 3.886 -0.560 -11.030 1.00 8.12 112 ILE A O 1
ATOM 866 N N . THR A 1 113 ? 3.206 0.040 -8.970 1.00 8.60 113 THR A N 1
ATOM 867 C CA . THR A 1 113 ? 3.966 -0.966 -8.239 1.00 7.68 113 THR A CA 1
ATOM 868 C C . THR A 1 113 ? 3.161 -1.509 -7.052 1.00 8.44 113 THR A C 1
ATOM 869 O O . THR A 1 113 ? 2.230 -0.873 -6.590 1.00 10.44 113 THR A O 1
ATOM 873 N N . GLY A 1 114 ? 3.524 -2.694 -6.581 1.00 9.24 114 GLY A N 1
ATOM 874 C CA . GLY A 1 114 ? 2.859 -3.298 -5.447 1.00 8.25 114 GLY A CA 1
ATOM 875 C C . GLY A 1 114 ? 3.878 -3.512 -4.351 1.00 9.15 114 GLY A C 1
ATOM 876 O O . GLY A 1 114 ? 4.479 -2.539 -3.892 1.00 11.06 114 GLY A O 1
ATOM 877 N N . HIS A 1 115 ? 4.002 -4.756 -3.899 1.00 10.10 115 HIS A N 1
ATOM 878 C CA . HIS A 1 115 ? 4.976 -5.173 -2.886 1.00 10.61 115 HIS A CA 1
ATOM 879 C C . HIS A 1 115 ? 4.716 -4.761 -1.435 1.00 11.37 115 HIS A C 1
ATOM 880 O O . HIS A 1 115 ? 4.790 -5.577 -0.531 1.00 12.99 115 HIS A O 1
ATOM 887 N N . THR A 1 116 ? 4.469 -3.477 -1.231 1.00 10.27 116 THR A N 1
ATOM 888 C CA . THR A 1 116 ? 4.254 -2.911 0.090 1.00 10.99 116 THR A CA 1
ATOM 889 C C . THR A 1 116 ? 3.016 -3.412 0.824 1.00 13.68 116 THR A C 1
ATOM 890 O O . THR A 1 116 ? 2.940 -3.307 2.041 1.00 12.74 116 THR A O 1
ATOM 894 N N . HIS A 1 117 ? 2.021 -3.849 0.057 1.00 12.13 117 HIS A N 1
ATOM 895 C CA . HIS A 1 117 ? 0.726 -4.304 0.571 1.00 11.39 117 HIS A CA 1
ATOM 896 C C . HIS A 1 117 ? -0.074 -3.168 1.217 1.00 12.25 117 HIS A C 1
ATOM 897 O O . HIS A 1 117 ? -0.933 -3.394 2.061 1.00 14.77 117 HIS A O 1
ATOM 904 N N . LYS A 1 118 ? 0.225 -1.943 0.805 1.00 10.70 118 LYS A N 1
ATOM 905 C CA . LYS A 1 118 ? -0.482 -0.775 1.292 1.00 11.40 118 LYS A CA 1
ATOM 906 C C . LYS A 1 118 ? -0.863 0.083 0.097 1.00 12.34 118 LYS A C 1
ATOM 907 O O . LYS A 1 118 ? -0.007 0.528 -0.657 1.00 10.49 118 LYS A O 1
ATOM 913 N N . LEU A 1 119 ? -2.158 0.295 -0.085 1.00 10.72 119 LEU A N 1
ATOM 914 C CA . LEU A 1 119 ? -2.622 1.092 -1.200 1.00 10.37 119 LEU A CA 1
ATOM 915 C C . LEU A 1 119 ? -2.199 2.535 -0.994 1.00 11.14 119 LEU A C 1
ATOM 916 O O . LEU A 1 119 ? -2.328 3.071 0.094 1.00 11.81 119 LEU A O 1
ATOM 921 N N . GLU A 1 120 ? -1.643 3.141 -2.032 1.00 9.88 120 GLU A N 1
ATOM 922 C CA . GLU A 1 120 ? -1.244 4.537 -1.946 1.00 10.71 120 GLU A CA 1
ATOM 923 C C . GLU A 1 120 ? -1.327 5.247 -3.287 1.00 12.33 120 GLU A C 1
ATOM 924 O O . GLU A 1 120 ? -0.984 4.683 -4.320 1.00 9.98 120 GLU A O 1
ATOM 930 N N . THR A 1 121 ? -1.780 6.495 -3.255 1.00 12.57 121 THR A N 1
ATOM 931 C CA . THR A 1 121 ? -1.828 7.323 -4.442 1.00 11.41 121 THR A CA 1
ATOM 932 C C . THR A 1 121 ? -0.968 8.545 -4.143 1.00 10.69 121 THR A C 1
ATOM 933 O O . THR A 1 121 ? -1.228 9.259 -3.193 1.00 10.30 121 THR A O 1
ATOM 937 N N . LYS A 1 122 ? 0.084 8.752 -4.925 1.00 11.58 122 LYS A N 1
ATOM 938 C CA . LYS A 1 122 ? 0.951 9.900 -4.709 1.00 12.40 122 LYS A CA 1
ATOM 939 C C . LYS A 1 122 ? 1.393 10.584 -5.996 1.00 14.15 122 LYS A C 1
ATOM 940 O O . LYS A 1 122 ? 1.706 9.930 -6.979 1.00 14.46 122 LYS A O 1
ATOM 946 N N . GLU A 1 123 ? 1.424 11.909 -5.987 1.00 16.21 123 GLU A N 1
ATOM 947 C CA . GLU A 1 123 ? 1.893 12.643 -7.148 1.00 13.77 123 GLU A CA 1
ATOM 948 C C . GLU A 1 123 ? 3.174 13.359 -6.752 1.00 15.55 123 GLU A C 1
ATOM 949 O O . GLU A 1 123 ? 3.209 14.070 -5.759 1.00 12.67 123 GLU A O 1
ATOM 955 N N . VAL A 1 124 ? 4.248 13.096 -7.481 1.00 19.74 124 VAL A N 1
ATOM 956 C CA . VAL A 1 124 ? 5.522 13.757 -7.213 1.00 17.16 124 VAL A CA 1
ATOM 957 C C . VAL A 1 124 ? 6.128 14.308 -8.501 1.00 15.39 124 VAL A C 1
ATOM 958 O O . VAL A 1 124 ? 6.271 13.590 -9.482 1.00 15.73 124 VAL A O 1
ATOM 962 N N . GLY A 1 125 ? 6.408 15.605 -8.495 1.00 13.74 125 GLY A N 1
ATOM 963 C CA . GLY A 1 125 ? 7.027 16.292 -9.613 1.00 15.16 125 GLY A CA 1
ATOM 964 C C . GLY A 1 125 ? 6.300 16.155 -10.934 1.00 13.64 125 GLY A C 1
ATOM 965 O O . GLY A 1 125 ? 6.922 16.102 -11.979 1.00 18.16 125 GLY A O 1
ATOM 966 N N . GLY A 1 126 ? 4.975 16.093 -10.883 1.00 14.20 126 GLY A N 1
ATOM 967 C CA . GLY A 1 126 ? 4.165 15.972 -12.081 1.00 12.46 126 GLY A CA 1
ATOM 968 C C . GLY A 1 126 ? 3.994 14.553 -12.586 1.00 13.68 126 GLY A C 1
ATOM 969 O O . GLY A 1 126 ? 3.319 14.314 -13.580 1.00 14.61 126 GLY A O 1
ATOM 970 N N . LYS A 1 127 ? 4.599 13.613 -11.877 1.00 12.99 127 LYS A N 1
ATOM 971 C CA . LYS A 1 127 ? 4.506 12.198 -12.206 1.00 14.02 127 LYS A CA 1
ATOM 972 C C . LYS A 1 127 ? 3.641 11.516 -11.146 1.00 12.47 127 LYS A C 1
ATOM 973 O O . LYS A 1 127 ? 3.576 11.965 -10.008 1.00 15.02 127 LYS A O 1
ATOM 979 N N . TYR A 1 128 ? 2.973 10.434 -11.530 1.00 12.87 128 TYR A N 1
ATOM 980 C CA . TYR A 1 128 ? 2.083 9.737 -10.615 1.00 9.79 128 TYR A CA 1
ATOM 981 C C . TYR A 1 128 ? 2.548 8.337 -10.265 1.00 10.19 128 TYR A C 1
ATOM 982 O O . TYR A 1 128 ? 2.896 7.557 -11.139 1.00 11.66 128 TYR A O 1
ATOM 991 N N . PHE A 1 129 ? 2.572 8.049 -8.971 1.00 10.38 129 PHE A N 1
ATOM 992 C CA . PHE A 1 129 ? 2.977 6.748 -8.469 1.00 9.97 129 PHE A CA 1
ATOM 993 C C . PHE A 1 129 ? 1.779 6.108 -7.788 1.00 8.91 129 PHE A C 1
ATOM 994 O O . PHE A 1 129 ? 1.263 6.636 -6.813 1.00 9.76 129 PHE A O 1
ATOM 1002 N N . LEU A 1 130 ? 1.365 4.954 -8.303 1.00 8.67 130 LEU A N 1
ATOM 1003 C CA . LEU A 1 130 ? 0.201 4.241 -7.790 1.00 7.82 130 LEU A CA 1
ATOM 1004 C C . LEU A 1 130 ? 0.459 2.817 -7.301 1.00 8.51 130 LEU A C 1
ATOM 1005 O O . LEU A 1 130 ? 1.170 2.050 -7.935 1.00 11.12 130 LEU A O 1
ATOM 1010 N N . ASN A 1 131 ? -0.090 2.501 -6.140 1.00 8.26 131 ASN A N 1
ATOM 1011 C CA . ASN A 1 131 ? -0.004 1.169 -5.567 1.00 8.01 131 ASN A CA 1
ATOM 1012 C C . ASN A 1 131 ? -1.419 0.799 -5.122 1.00 9.69 131 ASN A C 1
ATOM 1013 O O . ASN A 1 131 ? -1.988 1.476 -4.280 1.00 9.92 131 ASN A O 1
ATOM 1018 N N . PRO A 1 132 ? -1.972 -0.281 -5.659 1.00 9.32 132 PRO A N 1
ATOM 1019 C CA . PRO A 1 132 ? -3.336 -0.687 -5.299 1.00 8.40 132 PRO A CA 1
ATOM 1020 C C . PRO A 1 132 ? -3.431 -1.518 -4.016 1.00 8.56 132 PRO A C 1
ATOM 1021 O O . PRO A 1 132 ? -4.535 -1.846 -3.591 1.00 8.05 132 PRO A O 1
ATOM 1025 N N . GLY A 1 133 ? -2.291 -1.839 -3.414 1.00 8.76 133 GLY A N 1
ATOM 1026 C CA . GLY A 1 133 ? -2.277 -2.659 -2.218 1.00 6.95 133 GLY A CA 1
ATOM 1027 C C . GLY A 1 133 ? -2.520 -4.120 -2.571 1.00 8.19 133 GLY A C 1
ATOM 1028 O O . GLY A 1 133 ? -2.408 -4.516 -3.723 1.00 8.66 133 GLY A O 1
ATOM 1029 N N . SER A 1 134 ? -2.856 -4.925 -1.577 1.00 9.17 134 SER A N 1
ATOM 1030 C CA . SER A 1 134 ? -3.117 -6.326 -1.833 1.00 7.84 134 SER A CA 1
ATOM 1031 C C . SER A 1 134 ? -4.620 -6.510 -1.949 1.00 8.14 134 SER A C 1
ATOM 1032 O O . SER A 1 134 ? -5.373 -6.116 -1.065 1.00 8.89 134 SER A O 1
ATOM 1035 N N . ALA A 1 135 ? -5.038 -7.160 -3.024 1.00 6.78 135 ALA A N 1
ATOM 1036 C CA . ALA A 1 135 ? -6.450 -7.395 -3.304 1.00 8.12 135 ALA A CA 1
ATOM 1037 C C . ALA A 1 135 ? -7.114 -8.217 -2.217 1.00 7.05 135 ALA A C 1
ATOM 1038 O O . ALA A 1 135 ? -8.280 -8.025 -1.911 1.00 9.35 135 ALA A O 1
ATOM 1040 N N . THR A 1 136 ? -6.368 -9.158 -1.663 1.00 9.19 136 THR A N 1
ATOM 1041 C CA . THR A 1 136 ? -6.877 -10.032 -0.621 1.00 9.41 136 THR A CA 1
ATOM 1042 C C . THR A 1 136 ? -6.464 -9.617 0.782 1.00 10.23 136 THR A C 1
ATOM 1043 O O . THR A 1 136 ? -6.817 -10.271 1.751 1.00 12.09 136 THR A O 1
ATOM 1047 N N . GLY A 1 137 ? -5.755 -8.501 0.901 1.00 9.80 137 GLY A N 1
ATOM 1048 C CA . GLY A 1 137 ? -5.263 -8.073 2.197 1.00 10.12 137 GLY A CA 1
ATOM 1049 C C . GLY A 1 137 ? -4.322 -9.116 2.784 1.00 11.93 137 GLY A C 1
ATOM 1050 O O . GLY A 1 137 ? -4.341 -9.400 3.969 1.00 10.85 137 GLY A O 1
ATOM 1051 N N . ALA A 1 138 ? -3.462 -9.645 1.919 1.00 13.16 138 ALA A N 1
ATOM 1052 C CA . ALA A 1 138 ? -2.502 -10.695 2.265 1.00 12.64 138 ALA A CA 1
ATOM 1053 C C . ALA A 1 138 ? -1.393 -10.246 3.214 1.00 13.67 138 ALA A C 1
ATOM 1054 O O . ALA A 1 138 ? -1.058 -9.075 3.287 1.00 17.52 138 ALA A O 1
ATOM 1056 N N . TYR A 1 139 ? -0.815 -11.209 3.918 1.00 13.05 139 TYR A N 1
ATOM 1057 C CA . TYR A 1 139 ? 0.224 -10.927 4.890 1.00 11.46 139 TYR A CA 1
ATOM 1058 C C . TYR A 1 139 ? 1.457 -10.266 4.270 1.00 11.73 139 TYR A C 1
ATOM 1059 O O . TYR A 1 139 ? 1.905 -10.656 3.200 1.00 11.19 139 TYR A O 1
ATOM 1068 N N . SER A 1 140 ? 1.990 -9.278 4.968 1.00 13.72 140 SER A N 1
ATOM 1069 C CA . SER A 1 140 ? 3.210 -8.629 4.544 1.00 12.61 140 SER A CA 1
ATOM 1070 C C . SER A 1 140 ? 4.054 -8.300 5.764 1.00 14.09 140 SER A C 1
ATOM 1071 O O . SER A 1 140 ? 3.535 -7.850 6.774 1.00 12.93 140 SER A O 1
ATOM 1074 N N . PRO A 1 141 ? 5.359 -8.519 5.656 1.00 12.04 141 PRO A N 1
ATOM 1075 C CA . PRO A 1 141 ? 6.290 -8.172 6.732 1.00 15.70 141 PRO A CA 1
ATOM 1076 C C . PRO A 1 141 ? 6.268 -6.653 6.937 1.00 17.08 141 PRO A C 1
ATOM 1077 O O . PRO A 1 141 ? 6.500 -6.164 8.034 1.00 20.62 141 PRO A O 1
ATOM 1081 N N . LEU A 1 142 ? 6.039 -5.936 5.847 1.00 18.06 142 LEU A N 1
ATOM 1082 C CA . LEU A 1 142 ? 5.970 -4.473 5.819 1.00 15.65 142 LEU A CA 1
ATOM 1083 C C . LEU A 1 142 ? 4.806 -3.809 6.564 1.00 17.05 142 LEU A C 1
ATOM 1084 O O . LEU A 1 142 ? 4.971 -2.751 7.154 1.00 25.66 142 LEU A O 1
ATOM 1089 N N . VAL A 1 143 ? 3.628 -4.422 6.505 1.00 18.90 143 VAL A N 1
ATOM 1090 C CA . VAL A 1 143 ? 2.423 -3.883 7.134 1.00 17.85 143 VAL A CA 1
ATOM 1091 C C . VAL A 1 143 ? 1.849 -4.793 8.222 1.00 19.35 143 VAL A C 1
ATOM 1092 O O . VAL A 1 143 ? 1.712 -5.991 8.024 1.00 20.42 143 VAL A O 1
ATOM 1096 N N . ASP A 1 144 ? 1.572 -4.222 9.390 1.00 19.59 144 ASP A N 1
ATOM 1097 C CA . ASP A 1 144 ? 0.997 -4.986 10.494 1.00 19.55 144 ASP A CA 1
ATOM 1098 C C . ASP A 1 144 ? -0.423 -5.476 10.249 1.00 18.19 144 ASP A C 1
ATOM 1099 O O . ASP A 1 144 ? -0.772 -6.594 10.606 1.00 26.48 144 ASP A O 1
ATOM 1104 N N . ASN A 1 145 ? -1.258 -4.613 9.690 1.00 17.24 145 ASN A N 1
ATOM 1105 C CA . ASN A 1 145 ? -2.641 -4.970 9.416 1.00 19.05 145 ASN A CA 1
ATOM 1106 C C . ASN A 1 145 ? -3.119 -4.592 8.013 1.00 18.21 145 ASN A C 1
ATOM 1107 O O . ASN A 1 145 ? -3.870 -3.640 7.847 1.00 17.37 145 ASN A O 1
ATOM 1112 N N . PRO A 1 146 ? -2.689 -5.349 7.013 1.00 16.82 146 PRO A N 1
ATOM 1113 C CA . PRO A 1 146 ? -3.087 -5.080 5.632 1.00 14.57 146 PRO A CA 1
ATOM 1114 C C . PRO A 1 146 ? -4.581 -5.292 5.441 1.00 14.32 146 PRO A C 1
ATOM 1115 O O . PRO A 1 146 ? -5.153 -6.158 6.081 1.00 21.13 146 PRO A O 1
ATOM 1119 N N . VAL A 1 147 ? -5.195 -4.508 4.568 1.00 12.15 147 VAL A N 1
ATOM 1120 C CA . VAL A 1 147 ? -6.619 -4.630 4.280 1.00 10.85 147 VAL A CA 1
ATOM 1121 C C . VAL A 1 147 ? -6.796 -4.825 2.783 1.00 12.03 147 VAL A C 1
ATOM 1122 O O . VAL A 1 147 ? -6.023 -4.291 1.998 1.00 14.62 147 VAL A O 1
ATOM 1126 N N . PRO A 1 148 ? -7.818 -5.570 2.376 1.00 9.98 148 PRO A N 1
ATOM 1127 C CA . PRO A 1 148 ? -8.015 -5.805 0.946 1.00 9.04 148 PRO A CA 1
ATOM 1128 C C . PRO A 1 148 ? -8.213 -4.471 0.247 1.00 9.35 148 PRO A C 1
ATOM 1129 O O . PRO A 1 148 ? -8.965 -3.635 0.727 1.00 12.24 148 PRO A O 1
ATOM 1133 N N . SER A 1 149 ? -7.505 -4.279 -0.854 1.00 8.92 149 SER A N 1
ATOM 1134 C CA . SER A 1 149 ? -7.577 -3.043 -1.600 1.00 8.54 149 SER A CA 1
ATOM 1135 C C . SER A 1 149 ? -7.347 -3.206 -3.090 1.00 8.58 149 SER A C 1
ATOM 1136 O O . SER A 1 149 ? -6.722 -4.155 -3.533 1.00 8.90 149 SER A O 1
ATOM 1139 N N . PHE A 1 150 ? -7.885 -2.258 -3.849 1.00 8.08 150 PHE A N 1
ATOM 1140 C CA . PHE A 1 150 ? -7.703 -2.176 -5.293 1.00 8.28 150 PHE A CA 1
ATOM 1141 C C . PHE A 1 150 ? -8.012 -0.762 -5.788 1.00 7.86 150 PHE A C 1
ATOM 1142 O O . PHE A 1 150 ? -8.557 0.054 -5.054 1.00 7.61 150 PHE A O 1
ATOM 1150 N N . MET A 1 151 ? -7.645 -0.485 -7.028 1.00 6.39 151 MET A N 1
ATOM 1151 C CA . MET A 1 151 ? -7.872 0.824 -7.618 1.00 6.77 151 MET A CA 1
ATOM 1152 C C . MET A 1 151 ? -8.560 0.729 -8.966 1.00 7.51 151 MET A C 1
ATOM 1153 O O . MET A 1 151 ? -8.371 -0.228 -9.703 1.00 6.61 151 MET A O 1
ATOM 1158 N N . LEU A 1 152 ? -9.365 1.737 -9.272 1.00 7.76 152 LEU A N 1
ATOM 1159 C CA . LEU A 1 152 ? -10.013 1.838 -10.562 1.00 8.84 152 LEU A CA 1
ATOM 1160 C C . LEU A 1 152 ? -9.629 3.203 -11.102 1.00 10.04 152 LEU A C 1
ATOM 1161 O O . LEU A 1 152 ? -9.781 4.202 -10.410 1.00 9.58 152 LEU A O 1
ATOM 1166 N N . LEU A 1 153 ? -9.112 3.240 -12.319 1.00 10.74 153 LEU A N 1
ATOM 1167 C CA . LEU A 1 153 ? -8.706 4.501 -12.915 1.00 11.10 153 LEU A CA 1
ATOM 1168 C C . LEU A 1 153 ? -9.614 4.889 -14.057 1.00 13.09 153 LEU A C 1
ATOM 1169 O O . LEU A 1 153 ? -9.936 4.073 -14.908 1.00 13.97 153 LEU A O 1
ATOM 1174 N N . GLU A 1 154 ? -10.033 6.145 -14.057 1.00 14.35 154 GLU A N 1
ATOM 1175 C CA . GLU A 1 154 ? -10.845 6.657 -15.139 1.00 15.74 154 GLU A CA 1
ATOM 1176 C C . GLU A 1 154 ? -9.921 7.638 -15.840 1.00 16.97 154 GLU A C 1
ATOM 1177 O O . GLU A 1 154 ? -9.530 8.644 -15.262 1.00 19.33 154 GLU A O 1
ATOM 1183 N N . ILE A 1 155 ? -9.525 7.310 -17.060 1.00 19.08 155 ILE A N 1
ATOM 1184 C CA . ILE A 1 155 ? -8.640 8.177 -17.812 1.00 18.15 155 ILE A CA 1
ATOM 1185 C C . ILE A 1 155 ? -9.259 8.669 -19.113 1.00 21.59 155 ILE A C 1
ATOM 1186 O O . ILE A 1 155 ? -9.676 7.882 -19.956 1.00 20.21 155 ILE A O 1
ATOM 1191 N N . ASN A 1 156 ? -9.343 9.982 -19.258 1.00 23.83 156 ASN A N 1
ATOM 1192 C CA . ASN A 1 156 ? -9.806 10.562 -20.501 1.00 21.27 156 ASN A CA 1
ATOM 1193 C C . ASN A 1 156 ? -8.671 11.479 -20.912 1.00 20.49 156 ASN A C 1
ATOM 1194 O O . ASN A 1 156 ? -8.502 12.538 -20.319 1.00 21.09 156 ASN A O 1
ATOM 1199 N N . ASP A 1 157 ? -7.851 11.031 -21.860 1.00 20.74 157 ASP A N 1
ATOM 1200 C CA . ASP A 1 157 ? -6.727 11.831 -22.325 1.00 18.47 157 ASP A CA 1
ATOM 1201 C C . ASP A 1 157 ? -5.790 12.158 -21.170 1.00 17.21 157 ASP A C 1
ATOM 1202 O O . ASP A 1 157 ? -5.155 11.269 -20.613 1.00 19.30 157 ASP A O 1
ATOM 1207 N N . SER A 1 158 ? -5.694 13.437 -20.833 1.00 17.67 158 SER A N 1
ATOM 1208 C CA . SER A 1 158 ? -4.822 13.900 -19.762 1.00 15.95 158 SER A CA 1
ATOM 1209 C C . SER A 1 158 ? -5.508 13.992 -18.403 1.00 17.22 158 SER A C 1
ATOM 1210 O O . SER A 1 158 ? -4.900 14.417 -17.430 1.00 18.79 158 SER A O 1
ATOM 1213 N N . GLU A 1 159 ? -6.774 13.599 -18.341 1.00 20.45 159 GLU A N 1
ATOM 1214 C CA . GLU A 1 159 ? -7.503 13.652 -17.087 1.00 19.54 159 GLU A CA 1
ATOM 1215 C C . GLU A 1 159 ? -7.404 12.289 -16.410 1.00 16.10 159 GLU A C 1
ATOM 1216 O O . GLU A 1 159 ? -7.723 11.270 -17.003 1.00 16.39 159 GLU A O 1
ATOM 1222 N N . LEU A 1 160 ? -6.927 12.285 -15.175 1.00 15.32 160 LEU A N 1
ATOM 1223 C CA . LEU A 1 160 ? -6.779 11.044 -14.435 1.00 12.10 160 LEU A CA 1
ATOM 1224 C C . LEU A 1 160 ? -7.571 11.049 -13.139 1.00 11.33 160 LEU A C 1
ATOM 1225 O O . LEU A 1 160 ? -7.430 11.948 -12.323 1.00 13.25 160 LEU A O 1
ATOM 1230 N N . THR A 1 161 ? -8.414 10.042 -12.957 1.00 12.59 161 THR A N 1
ATOM 1231 C CA . THR A 1 161 ? -9.192 9.913 -11.732 1.00 12.12 161 THR A CA 1
ATOM 1232 C C . THR A 1 161 ? -8.928 8.556 -11.087 1.00 9.37 161 THR A C 1
ATOM 1233 O O . THR A 1 161 ? -8.985 7.542 -11.759 1.00 11.74 161 THR A O 1
ATOM 1237 N N . ILE A 1 162 ? -8.653 8.564 -9.795 1.00 10.05 162 ILE A N 1
ATOM 1238 C CA . ILE A 1 162 ? -8.362 7.343 -9.071 1.00 10.82 162 ILE A CA 1
ATOM 1239 C C . ILE A 1 162 ? -9.421 7.029 -8.029 1.00 9.39 162 ILE A C 1
ATOM 1240 O O . ILE A 1 162 ? -9.714 7.848 -7.172 1.00 10.75 162 ILE A O 1
ATOM 1245 N N . TYR A 1 163 ? -9.989 5.835 -8.119 1.00 7.62 163 TYR A N 1
ATOM 1246 C CA . TYR A 1 163 ? -10.983 5.382 -7.161 1.00 8.85 163 TYR A CA 1
ATOM 1247 C C . TYR A 1 163 ? -10.304 4.344 -6.278 1.00 7.36 163 TYR A C 1
ATOM 1248 O O . TYR A 1 163 ? -10.088 3.214 -6.706 1.00 8.14 163 TYR A O 1
ATOM 1257 N N . GLU A 1 164 ? -9.961 4.726 -5.059 1.00 9.44 164 GLU A N 1
ATOM 1258 C CA . GLU A 1 164 ? -9.299 3.829 -4.121 1.00 8.98 164 GLU A CA 1
ATOM 1259 C C . GLU A 1 164 ? -10.297 3.000 -3.317 1.00 9.91 164 GLU A C 1
ATOM 1260 O O . GLU A 1 164 ? -10.990 3.530 -2.460 1.00 8.56 164 GLU A O 1
ATOM 1266 N N . TYR A 1 165 ? -10.356 1.700 -3.586 1.00 8.88 165 TYR A N 1
ATOM 1267 C CA . TYR A 1 165 ? -11.273 0.825 -2.866 1.00 9.87 165 TYR A CA 1
ATOM 1268 C C . TYR A 1 165 ? -10.554 -0.002 -1.810 1.00 12.15 165 TYR A C 1
ATOM 1269 O O . TYR A 1 165 ? -9.546 -0.631 -2.100 1.00 12.58 165 TYR A O 1
ATOM 1278 N N . THR A 1 166 ? -11.072 0.032 -0.587 1.00 10.61 166 THR A N 1
ATOM 1279 C CA . THR A 1 166 ? -10.519 -0.736 0.518 1.00 11.27 166 THR A CA 1
ATOM 1280 C C . THR A 1 166 ? -11.631 -1.397 1.328 1.00 10.61 166 THR A C 1
ATOM 1281 O O . THR A 1 166 ? -12.743 -0.894 1.389 1.00 10.96 166 THR A O 1
ATOM 1285 N N . LEU A 1 167 ? -11.325 -2.535 1.937 1.00 10.49 167 LEU A N 1
ATOM 1286 C CA . LEU A 1 167 ? -12.296 -3.219 2.771 1.00 10.78 167 LEU A CA 1
ATOM 1287 C C . LEU A 1 167 ? -11.814 -3.078 4.204 1.00 11.40 167 LEU A C 1
ATOM 1288 O O . LEU A 1 167 ? -10.849 -3.713 4.606 1.00 10.56 167 LEU A O 1
ATOM 1293 N N . VAL A 1 168 ? -12.471 -2.212 4.965 1.00 13.56 168 VAL A N 1
ATOM 1294 C CA . VAL A 1 168 ? -12.091 -1.982 6.347 1.00 14.01 168 VAL A CA 1
ATOM 1295 C C . VAL A 1 168 ? -13.214 -2.299 7.322 1.00 16.91 168 VAL A C 1
ATOM 1296 O O . VAL A 1 168 ? -14.328 -1.816 7.176 1.00 17.00 168 VAL A O 1
ATOM 1300 N N . ASP A 1 169 ? -12.903 -3.162 8.282 1.00 15.16 169 ASP A N 1
ATOM 1301 C CA . ASP A 1 169 ? -13.831 -3.564 9.331 1.00 19.32 169 ASP A CA 1
ATOM 1302 C C . ASP A 1 169 ? -15.119 -4.156 8.782 1.00 18.36 169 ASP A C 1
ATOM 1303 O O . ASP A 1 169 ? -16.177 -3.950 9.341 1.00 24.19 169 ASP A O 1
ATOM 1308 N N . GLY A 1 170 ? -15.022 -4.870 7.669 1.00 20.62 170 GLY A N 1
ATOM 1309 C CA . GLY A 1 170 ? -16.174 -5.518 7.071 1.00 19.09 170 GLY A CA 1
ATOM 1310 C C . GLY A 1 170 ? -17.046 -4.604 6.240 1.00 16.50 170 GLY A C 1
ATOM 1311 O O . GLY A 1 170 ? -18.092 -5.010 5.747 1.00 17.28 170 GLY A O 1
ATOM 1312 N N . SER A 1 171 ? -16.612 -3.356 6.100 1.00 15.07 171 SER A N 1
ATOM 1313 C CA . SER A 1 171 ? -17.326 -2.373 5.305 1.00 15.21 171 SER A CA 1
ATOM 1314 C C . SER A 1 171 ? -16.407 -1.747 4.257 1.00 14.88 171 SER A C 1
ATOM 1315 O O . SER A 1 171 ? -15.294 -1.340 4.565 1.00 16.35 171 SER A O 1
ATOM 1318 N N . VAL A 1 172 ? -16.880 -1.701 3.019 1.00 13.29 172 VAL A N 1
ATOM 1319 C CA . VAL A 1 172 ? -16.118 -1.136 1.912 1.00 14.65 172 VAL A CA 1
ATOM 1320 C C . VAL A 1 172 ? -16.091 0.389 1.949 1.00 15.24 172 VAL A C 1
ATOM 1321 O O . VAL A 1 172 ? -17.108 1.028 2.189 1.00 14.45 172 VAL A O 1
ATOM 1325 N N . LYS A 1 173 ? -14.916 0.945 1.689 1.00 14.02 173 LYS A N 1
ATOM 1326 C CA . LYS A 1 173 ? -14.729 2.383 1.656 1.00 14.21 173 LYS A CA 1
ATOM 1327 C C . LYS A 1 173 ? -14.076 2.770 0.332 1.00 12.95 173 LYS A C 1
ATOM 1328 O O . LYS A 1 173 ? -13.213 2.061 -0.166 1.00 12.84 173 LYS A O 1
ATOM 1334 N N . CYS A 1 174 ? -14.521 3.879 -0.245 1.00 10.90 174 CYS A N 1
ATOM 1335 C CA . CYS A 1 174 ? -13.954 4.358 -1.498 1.00 11.63 174 CYS A CA 1
ATOM 1336 C C . CYS A 1 174 ? -13.621 5.849 -1.449 1.00 13.23 174 CYS A C 1
ATOM 1337 O O . CYS A 1 174 ? -14.398 6.644 -0.943 1.00 14.57 174 CYS A O 1
ATOM 1340 N N . GLU A 1 175 ? -12.457 6.204 -1.979 1.00 12.97 175 GLU A N 1
ATOM 1341 C CA . GLU A 1 175 ? -12.003 7.591 -2.036 1.00 11.20 175 GLU A CA 1
ATOM 1342 C C . GLU A 1 175 ? -11.654 7.961 -3.473 1.00 10.43 175 GLU A C 1
ATOM 1343 O O . GLU A 1 175 ? -11.070 7.165 -4.194 1.00 11.75 175 GLU A O 1
ATOM 1349 N N . ARG A 1 176 ? -12.007 9.176 -3.870 1.00 13.57 176 ARG A N 1
ATOM 1350 C CA . ARG A 1 176 ? -11.756 9.658 -5.219 1.00 11.12 176 ARG A CA 1
ATOM 1351 C C . ARG A 1 176 ? -10.650 10.697 -5.231 1.00 13.18 176 ARG A C 1
ATOM 1352 O O . ARG A 1 176 ? -10.679 11.654 -4.465 1.00 16.92 176 ARG A O 1
ATOM 1360 N N . VAL A 1 177 ? -9.671 10.488 -6.100 1.00 12.51 177 VAL A N 1
ATOM 1361 C CA . VAL A 1 177 ? -8.553 11.403 -6.245 1.00 10.30 177 VAL A CA 1
ATOM 1362 C C . VAL A 1 177 ? -8.566 11.916 -7.674 1.00 11.29 177 VAL A C 1
ATOM 1363 O O . VAL A 1 177 ? -8.595 11.136 -8.614 1.00 12.40 177 VAL A O 1
ATOM 1367 N N . ASP A 1 178 ? -8.552 13.232 -7.829 1.00 13.60 178 ASP A N 1
ATOM 1368 C CA . ASP A 1 178 ? -8.592 13.853 -9.144 1.00 15.94 178 ASP A CA 1
ATOM 1369 C C . ASP A 1 178 ? -7.284 14.527 -9.548 1.00 15.75 178 ASP A C 1
ATOM 1370 O O . ASP A 1 178 ? -6.705 15.277 -8.776 1.00 16.10 178 ASP A O 1
ATOM 1375 N N . PHE A 1 179 ? -6.840 14.252 -10.768 1.00 14.83 179 PHE A N 1
ATOM 1376 C CA . PHE A 1 179 ? -5.614 14.826 -11.308 1.00 16.07 179 PHE A CA 1
ATOM 1377 C C . PHE A 1 179 ? -5.831 15.303 -12.737 1.00 20.45 179 PHE A C 1
ATOM 1378 O O . PHE A 1 179 ? -6.557 14.677 -13.502 1.00 20.84 179 PHE A O 1
ATOM 1386 N N . ASN A 1 180 ? -5.189 16.405 -13.100 1.00 24.57 180 ASN A N 1
ATOM 1387 C CA . ASN A 1 180 ? -5.320 16.939 -14.447 1.00 24.92 180 ASN A CA 1
ATOM 1388 C C . ASN A 1 180 ? -3.954 17.086 -15.111 1.00 25.04 180 ASN A C 1
ATOM 1389 O O . ASN A 1 180 ? -3.179 16.135 -15.185 1.00 24.06 180 ASN A O 1
ATOM 1394 N N . MET B 1 1 ? -19.119 -35.439 -18.068 1.00 37.50 1 MET B N 1
ATOM 1395 C CA . MET B 1 1 ? -18.429 -36.406 -18.915 1.00 33.40 1 MET B CA 1
ATOM 1396 C C . MET B 1 1 ? -18.224 -35.900 -20.337 1.00 28.14 1 MET B C 1
ATOM 1397 O O . MET B 1 1 ? -17.511 -36.517 -21.121 1.00 31.70 1 MET B O 1
ATOM 1399 N N . LEU B 1 2 ? -18.847 -34.778 -20.670 1.00 27.91 2 LEU B N 1
ATOM 1400 C CA . LEU B 1 2 ? -18.698 -34.225 -22.005 1.00 27.24 2 LEU B CA 1
ATOM 1401 C C . LEU B 1 2 ? -17.689 -33.102 -22.039 1.00 29.49 2 LEU B C 1
ATOM 1402 O O . LEU B 1 2 ? -17.798 -32.118 -21.307 1.00 29.99 2 LEU B O 1
ATOM 1407 N N . VAL B 1 3 ? -16.707 -33.261 -22.913 1.00 32.13 3 VAL B N 1
ATOM 1408 C CA . VAL B 1 3 ? -15.638 -32.285 -23.056 1.00 29.47 3 VAL B CA 1
ATOM 1409 C C . VAL B 1 3 ? -15.532 -31.827 -24.500 1.00 32.83 3 VAL B C 1
ATOM 1410 O O . VAL B 1 3 ? -15.748 -32.603 -25.432 1.00 33.22 3 VAL B O 1
ATOM 1414 N N . LEU B 1 4 ? -15.194 -30.561 -24.683 1.00 28.71 4 LEU B N 1
ATOM 1415 C CA . LEU B 1 4 ? -15.087 -30.024 -26.023 1.00 26.89 4 LEU B CA 1
ATOM 1416 C C . LEU B 1 4 ? -13.641 -29.796 -26.416 1.00 27.35 4 LEU B C 1
ATOM 1417 O O . LEU B 1 4 ? -12.879 -29.195 -25.666 1.00 28.83 4 LEU B O 1
ATOM 1422 N N . VAL B 1 5 ? -13.258 -30.305 -27.580 1.00 27.59 5 VAL B N 1
ATOM 1423 C CA . VAL B 1 5 ? -11.909 -30.092 -28.079 1.00 28.87 5 VAL B CA 1
ATOM 1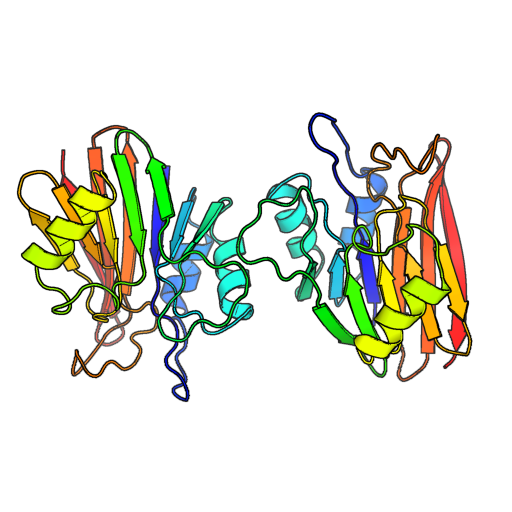424 C C . VAL B 1 5 ? -12.059 -29.170 -29.288 1.00 30.35 5 VAL B C 1
ATOM 1425 O O . VAL B 1 5 ? -12.734 -29.501 -30.259 1.00 29.55 5 VAL B O 1
ATOM 1429 N N . ILE B 1 6 ? -11.481 -27.977 -29.182 1.00 26.92 6 ILE B N 1
ATOM 1430 C CA . ILE B 1 6 ? -11.573 -26.966 -30.232 1.00 28.25 6 ILE B CA 1
ATOM 1431 C C . ILE B 1 6 ? -10.276 -26.162 -30.348 1.00 27.75 6 ILE B C 1
ATOM 1432 O O . ILE B 1 6 ? -9.567 -25.997 -29.368 1.00 26.23 6 ILE B O 1
ATOM 1437 N N . GLY B 1 7 ? -9.958 -25.706 -31.557 1.00 26.99 7 GLY B N 1
ATOM 1438 C CA . GLY B 1 7 ? -8.742 -24.950 -31.786 1.00 24.57 7 GLY B CA 1
ATOM 1439 C C . GLY B 1 7 ? -8.589 -24.328 -33.166 1.00 26.53 7 GLY B C 1
ATOM 1440 O O . GLY B 1 7 ? -9.467 -24.451 -34.012 1.00 24.13 7 GLY B O 1
ATOM 1441 N N . ASP B 1 8 ? -7.466 -23.639 -33.360 1.00 28.28 8 ASP B N 1
ATOM 1442 C CA . ASP B 1 8 ? -7.109 -23.034 -34.638 1.00 27.60 8 ASP B CA 1
ATOM 1443 C C . ASP B 1 8 ? -8.173 -22.121 -35.220 1.00 25.34 8 ASP B C 1
ATOM 1444 O O . ASP B 1 8 ? -8.450 -22.165 -36.408 1.00 26.48 8 ASP B O 1
ATOM 1449 N N . PHE B 1 9 ? -8.745 -21.276 -34.382 1.00 27.46 9 PHE B N 1
ATOM 1450 C CA . PHE B 1 9 ? -9.782 -20.364 -34.831 1.00 28.19 9 PHE B CA 1
ATOM 1451 C C . PHE B 1 9 ? -9.352 -19.326 -35.870 1.00 29.85 9 PHE B C 1
ATOM 1452 O O . PHE B 1 9 ? -10.074 -19.078 -36.827 1.00 31.57 9 PHE B O 1
ATOM 1460 N N . HIS B 1 10 ? -8.197 -18.707 -35.662 1.00 28.23 10 HIS B N 1
ATOM 1461 C CA . HIS B 1 10 ? -7.765 -17.629 -36.541 1.00 27.57 10 HIS B CA 1
ATOM 1462 C C . HIS B 1 10 ? -6.260 -17.559 -36.878 1.00 31.34 10 HIS B C 1
ATOM 1463 O O . HIS B 1 10 ? -5.409 -17.826 -36.035 1.00 30.18 10 HIS B O 1
ATOM 1470 N N . VAL B 1 11 ? -5.985 -17.153 -38.107 1.00 35.60 11 VAL B N 1
ATOM 1471 C CA . VAL B 1 11 ? -4.635 -16.921 -38.592 1.00 31.29 11 VAL B CA 1
ATOM 1472 C C . VAL B 1 11 ? -4.567 -15.416 -38.841 1.00 30.90 11 VAL B C 1
ATOM 1473 O O . VAL B 1 11 ? -5.529 -14.794 -39.307 1.00 30.53 11 VAL B O 1
ATOM 1477 N N . PRO B 1 12 ? -3.409 -14.833 -38.578 1.00 28.62 12 PRO B N 1
ATOM 1478 C CA . PRO B 1 12 ? -3.266 -13.394 -38.700 1.00 27.20 12 PRO B CA 1
ATOM 1479 C C . PRO B 1 12 ? -3.568 -12.883 -40.098 1.00 28.62 12 PRO B C 1
ATOM 1480 O O . PRO B 1 12 ? -3.309 -13.554 -41.091 1.00 27.89 12 PRO B O 1
ATOM 1482 N N . HIS B 1 13 ? -4.227 -11.725 -40.132 1.00 29.31 13 HIS B N 1
ATOM 1483 C CA . HIS B 1 13 ? -4.578 -11.003 -41.350 1.00 28.00 13 HIS B CA 1
ATOM 1484 C C . HIS B 1 13 ? -5.701 -11.619 -42.182 1.00 32.10 13 HIS B C 1
ATOM 1485 O O . HIS B 1 13 ? -5.951 -11.194 -43.304 1.00 30.86 13 HIS B O 1
ATOM 1492 N N . ARG B 1 14 ? -6.371 -12.620 -41.635 1.00 31.42 14 ARG B N 1
ATOM 1493 C CA . ARG B 1 14 ? -7.452 -13.270 -42.351 1.00 26.98 14 ARG B CA 1
ATOM 1494 C C . ARG B 1 14 ? -8.683 -13.371 -41.472 1.00 34.19 14 ARG B C 1
ATOM 1495 O O . ARG B 1 14 ? -8.579 -13.466 -40.251 1.00 35.56 14 ARG B O 1
ATOM 1503 N N . SER B 1 15 ? -9.855 -13.350 -42.092 1.00 34.47 15 SER B N 1
ATOM 1504 C CA . SER B 1 15 ? -11.087 -13.435 -41.330 1.00 34.02 15 SER B CA 1
ATOM 1505 C C . SER B 1 15 ? -11.598 -14.862 -41.304 1.00 37.95 15 SER B C 1
ATOM 1506 O O . SER B 1 15 ? -11.861 -15.461 -42.345 1.00 38.12 15 SER B O 1
ATOM 1508 N N . ALA B 1 16 ? -11.679 -15.419 -40.103 1.00 40.90 16 ALA B N 1
ATOM 1509 C CA . ALA B 1 16 ? -12.184 -16.768 -39.906 1.00 40.93 16 ALA B CA 1
ATOM 1510 C C . ALA B 1 16 ? -13.313 -16.740 -38.884 1.00 39.20 16 ALA B C 1
ATOM 1511 O O . ALA B 1 16 ? -13.163 -16.177 -37.801 1.00 39.46 16 ALA B O 1
ATOM 1513 N N . ALA B 1 17 ? -14.437 -17.358 -39.223 1.00 37.79 17 ALA B N 1
ATOM 1514 C CA . ALA B 1 17 ? -15.587 -17.385 -38.320 1.00 43.88 17 ALA B CA 1
ATOM 1515 C C . ALA B 1 17 ? -16.138 -18.785 -38.041 1.00 38.76 17 ALA B C 1
ATOM 1516 O O . ALA B 1 17 ? -16.274 -19.592 -38.953 1.00 40.63 17 ALA B O 1
ATOM 1518 N N . ILE B 1 18 ? -16.435 -19.072 -36.780 1.00 39.82 18 ILE B N 1
ATOM 1519 C CA . ILE B 1 18 ? -17.028 -20.352 -36.433 1.00 37.04 18 ILE B CA 1
ATOM 1520 C C . ILE B 1 18 ? -18.438 -20.345 -37.006 1.00 44.44 18 ILE B C 1
ATOM 1521 O O . ILE B 1 18 ? -19.121 -19.327 -36.949 1.00 45.73 18 ILE B O 1
ATOM 1526 N N . PRO B 1 19 ? -18.875 -21.468 -37.556 1.00 44.51 19 PRO B N 1
ATOM 1527 C CA . PRO B 1 19 ? -20.203 -21.539 -38.134 1.00 39.30 19 PRO B CA 1
ATOM 1528 C C . PRO B 1 19 ? -21.242 -21.329 -37.042 1.00 39.22 19 PRO B C 1
ATOM 1529 O O . PRO B 1 19 ? -21.091 -21.814 -35.925 1.00 39.73 19 PRO B O 1
ATOM 1531 N N . GLN B 1 20 ? -22.319 -20.635 -37.385 1.00 38.79 20 GLN B N 1
ATOM 1532 C CA . GLN B 1 20 ? -23.363 -20.323 -36.417 1.00 42.04 20 GLN B CA 1
ATOM 1533 C C . GLN B 1 20 ? -23.981 -21.592 -35.849 1.00 41.09 20 GLN B C 1
ATOM 1534 O O . GLN B 1 20 ? -24.342 -21.634 -34.676 1.00 41.91 20 GLN B O 1
ATOM 1540 N N . VAL B 1 21 ? -24.077 -22.623 -36.675 1.00 40.43 21 VAL B N 1
ATOM 1541 C CA . VAL B 1 21 ? -24.663 -23.883 -36.242 1.00 37.44 21 VAL B CA 1
ATOM 1542 C C . VAL B 1 21 ? -23.860 -24.500 -35.106 1.00 35.76 21 VAL B C 1
ATOM 1543 O O . VAL B 1 21 ? -24.429 -25.047 -34.171 1.00 37.53 21 VAL B O 1
ATOM 1545 N N . PHE B 1 22 ? -22.536 -24.408 -35.185 1.00 39.85 22 PHE B N 1
ATOM 1546 C CA . PHE B 1 22 ? -21.689 -24.962 -34.139 1.00 37.42 22 PHE B CA 1
ATOM 1547 C C . PHE B 1 22 ? -21.886 -24.288 -32.780 1.00 35.88 22 PHE B C 1
ATOM 1548 O O . PHE B 1 22 ? -22.003 -24.962 -31.764 1.00 36.50 22 PHE B O 1
ATOM 1556 N N . LEU B 1 23 ? -21.910 -22.958 -32.766 1.00 39.16 23 LEU B N 1
ATOM 1557 C CA . LEU B 1 23 ? -22.047 -22.214 -31.512 1.00 35.13 23 LEU B CA 1
ATOM 1558 C C . LEU B 1 23 ? -23.363 -22.484 -30.800 1.00 34.31 23 LEU B C 1
ATOM 1559 O O . LEU B 1 23 ? -23.393 -22.689 -29.594 1.00 34.63 23 LEU B O 1
ATOM 1564 N N . ASP B 1 24 ? -24.460 -22.452 -31.543 1.00 37.22 24 ASP B N 1
ATOM 1565 C CA . ASP B 1 24 ? -25.766 -22.728 -30.962 1.00 34.19 24 ASP B CA 1
ATOM 1566 C C . ASP B 1 24 ? -25.825 -24.174 -30.460 1.00 33.36 24 ASP B C 1
ATOM 1567 O O . ASP B 1 24 ? -26.405 -24.447 -29.414 1.00 33.83 24 ASP B O 1
ATOM 1572 N N . ARG B 1 25 ? -25.230 -25.092 -31.213 1.00 34.25 25 ARG B N 1
ATOM 1573 C CA . ARG B 1 25 ? -25.158 -26.487 -30.790 1.00 31.01 25 ARG B CA 1
ATOM 1574 C C . ARG B 1 25 ? -24.289 -26.676 -29.535 1.00 31.54 25 ARG B C 1
ATOM 1575 O O . ARG B 1 25 ? -24.674 -27.377 -28.599 1.00 34.88 25 ARG B O 1
ATOM 1577 N N . LEU B 1 26 ? -23.108 -26.057 -29.533 1.00 26.30 26 LEU B N 1
ATOM 1578 C CA . LEU B 1 26 ? -22.145 -26.144 -28.423 1.00 30.65 26 LEU B CA 1
ATOM 1579 C C . LEU B 1 26 ? -22.653 -25.550 -27.108 1.00 32.67 26 LEU B C 1
ATOM 1580 O O . LEU B 1 26 ? -22.351 -26.041 -26.026 1.00 33.68 26 LEU B O 1
ATOM 1585 N N . ASN B 1 27 ? -23.429 -24.483 -27.224 1.00 31.55 27 ASN B N 1
ATOM 1586 C CA . ASN B 1 27 ? -24.011 -23.793 -26.082 1.00 28.36 27 ASN B CA 1
ATOM 1587 C C . ASN B 1 27 ? -24.987 -24.684 -25.319 1.00 32.42 27 ASN B C 1
ATOM 1588 O O . ASN B 1 27 ? -25.160 -24.539 -24.112 1.00 35.11 27 ASN B O 1
ATOM 1593 N N . THR B 1 28 ? -25.635 -25.587 -26.043 1.00 33.59 28 THR B N 1
ATOM 1594 C CA . THR B 1 28 ? -26.628 -26.483 -25.462 1.00 32.57 28 THR B CA 1
ATOM 1595 C C . THR B 1 28 ? -26.169 -27.932 -25.380 1.00 36.28 28 THR B C 1
ATOM 1596 O O . THR B 1 28 ? -26.987 -28.843 -25.387 1.00 36.70 28 THR B O 1
ATOM 1600 N N . GLY B 1 29 ? -24.859 -28.142 -25.338 1.00 34.50 29 GLY B N 1
ATOM 1601 C CA . GLY B 1 29 ? -24.307 -29.481 -25.286 1.00 29.73 29 GLY B CA 1
ATOM 1602 C C . GLY B 1 29 ? -24.031 -30.054 -23.911 1.00 31.12 29 GLY B C 1
ATOM 1603 O O . GLY B 1 29 ? -23.581 -31.193 -23.813 1.00 30.46 29 GLY B O 1
ATOM 1604 N N . ARG B 1 30 ? -24.290 -29.289 -22.855 1.00 35.30 30 ARG B N 1
ATOM 1605 C CA . ARG B 1 30 ? -24.002 -29.749 -21.497 1.00 32.25 30 ARG B CA 1
ATOM 1606 C C . ARG B 1 30 ? -22.527 -30.135 -21.332 1.00 33.55 30 ARG B C 1
ATOM 1607 O O . ARG B 1 30 ? -22.211 -31.210 -20.828 1.00 32.96 30 ARG B O 1
ATOM 1609 N N . ILE B 1 31 ? -21.639 -29.219 -21.717 1.00 35.27 31 ILE B N 1
ATOM 1610 C CA . ILE B 1 31 ? -20.197 -29.452 -21.684 1.00 31.71 31 ILE B CA 1
ATOM 1611 C C . ILE B 1 31 ? -19.540 -29.177 -20.334 1.00 33.79 31 ILE B C 1
ATOM 1612 O O . ILE B 1 31 ? -19.544 -28.051 -19.845 1.00 34.04 31 ILE B O 1
ATOM 1617 N N . GLN B 1 32 ? -19.026 -30.230 -19.710 1.00 32.13 32 GLN B N 1
ATOM 1618 C CA . GLN B 1 32 ? -18.336 -30.089 -18.435 1.00 35.20 32 GLN B CA 1
ATOM 1619 C C . GLN B 1 32 ? -17.022 -29.318 -18.525 1.00 37.24 32 GLN B C 1
ATOM 1620 O O . GLN B 1 32 ? -16.735 -28.468 -17.691 1.00 42.13 32 GLN B O 1
ATOM 1626 N N . THR B 1 33 ? -16.207 -29.653 -19.514 1.00 30.45 33 THR B N 1
ATOM 1627 C CA . THR B 1 33 ? -14.927 -28.990 -19.666 1.00 34.71 33 THR B CA 1
ATOM 1628 C C . THR B 1 33 ? -14.584 -28.746 -21.123 1.00 36.52 33 THR B C 1
ATOM 1629 O O . THR B 1 33 ? -14.924 -29.541 -21.996 1.00 33.78 33 THR B O 1
ATOM 1631 N N . VAL B 1 34 ? -13.896 -27.629 -21.342 1.00 34.39 34 VAL B N 1
ATOM 1632 C CA . VAL B 1 34 ? -13.451 -27.198 -22.652 1.00 29.84 34 VAL B CA 1
ATOM 1633 C C . VAL B 1 34 ? -11.933 -27.144 -22.692 1.00 31.38 34 VAL B C 1
ATOM 1634 O O . VAL B 1 34 ? -11.296 -26.606 -21.790 1.00 29.35 34 VAL B O 1
ATOM 1638 N N . LEU B 1 35 ? -11.364 -27.717 -23.744 1.00 32.43 35 LEU B N 1
ATOM 1639 C CA . LEU B 1 35 ? -9.929 -27.715 -23.947 1.00 29.60 35 LEU B CA 1
ATOM 1640 C C . LEU B 1 35 ? -9.696 -27.139 -25.325 1.00 29.62 35 LEU B C 1
ATOM 1641 O O . LEU B 1 35 ? -10.177 -27.676 -26.316 1.00 29.44 35 LEU B O 1
ATOM 1646 N N . CYS B 1 36 ? -8.958 -26.039 -25.377 1.00 29.86 36 CYS B N 1
ATOM 1647 C CA . CYS B 1 36 ? -8.680 -25.362 -26.627 1.00 26.74 36 CYS B CA 1
ATOM 1648 C C . CYS B 1 36 ? -7.194 -25.358 -26.955 1.00 30.16 36 CYS B C 1
ATOM 1649 O O . CYS B 1 36 ? -6.366 -24.985 -26.128 1.00 30.24 36 CYS B O 1
ATOM 1652 N N . THR B 1 37 ? -6.875 -25.780 -28.169 1.00 28.03 37 THR B N 1
ATOM 1653 C CA . THR B 1 37 ? -5.498 -25.827 -28.643 1.00 28.17 37 THR B CA 1
ATOM 1654 C C . THR B 1 37 ? -4.833 -24.449 -28.756 1.00 31.72 37 THR B C 1
ATOM 1655 O O . THR B 1 37 ? -3.648 -24.303 -28.470 1.00 35.61 37 THR B O 1
ATOM 1659 N N . GLY B 1 38 ? -5.601 -23.449 -29.174 1.00 30.25 38 GLY B N 1
ATOM 1660 C CA . GLY B 1 38 ? -5.069 -22.108 -29.336 1.00 32.10 38 GLY B CA 1
ATOM 1661 C C . GLY B 1 38 ? -5.591 -21.386 -30.566 1.00 34.79 38 GLY B C 1
ATOM 1662 O O . GLY B 1 38 ? -6.652 -21.722 -31.087 1.00 34.90 38 GLY B O 1
ATOM 1663 N N . ASN B 1 39 ? -4.808 -20.419 -31.030 1.00 32.38 39 ASN B N 1
ATOM 1664 C CA . ASN B 1 39 ? -5.145 -19.596 -32.183 1.00 31.19 39 ASN B CA 1
ATOM 1665 C C . ASN B 1 39 ? -6.477 -18.860 -32.064 1.00 36.02 39 ASN B C 1
ATOM 1666 O O . ASN B 1 39 ? -7.292 -18.876 -32.980 1.00 35.42 39 ASN B O 1
ATOM 1671 N N . LEU B 1 40 ? -6.691 -18.223 -30.918 1.00 39.54 40 LEU B N 1
ATOM 1672 C CA . LEU B 1 40 ? -7.902 -17.452 -30.686 1.00 31.66 40 LEU B CA 1
ATOM 1673 C C . LEU B 1 40 ? -7.874 -16.205 -31.548 1.00 29.83 40 LEU B C 1
ATOM 1674 O O . LEU B 1 40 ? -6.846 -15.544 -31.652 1.00 32.42 40 LEU B O 1
ATOM 1679 N N . CYS B 1 41 ? -9.002 -15.887 -32.169 1.00 30.96 41 CYS B N 1
ATOM 1680 C CA . CYS B 1 41 ? -9.102 -14.707 -33.016 1.00 33.15 41 CYS B CA 1
ATOM 1681 C C . CYS B 1 41 ? -8.854 -13.464 -32.177 1.00 37.99 41 CYS B C 1
ATOM 1682 O O . CYS B 1 41 ? -8.264 -12.492 -32.633 1.00 39.05 41 CYS B O 1
ATOM 1685 N N . GLY B 1 42 ? -9.131 -13.593 -30.890 1.00 38.55 42 GLY B N 1
ATOM 1686 C CA . GLY B 1 42 ? -8.930 -12.522 -29.935 1.00 34.73 42 GLY B CA 1
ATOM 1687 C C . GLY B 1 42 ? -9.504 -12.922 -28.593 1.00 33.08 42 GLY B C 1
ATOM 1688 O O . GLY B 1 42 ? -9.750 -14.097 -28.318 1.00 34.14 42 GLY B O 1
ATOM 1689 N N . LYS B 1 43 ? -9.680 -11.932 -27.725 1.00 32.38 43 LYS B N 1
ATOM 1690 C CA . LYS B 1 43 ? -10.279 -12.161 -26.412 1.00 29.80 43 LYS B CA 1
ATOM 1691 C C . LYS B 1 43 ? -11.736 -12.611 -26.568 1.00 32.08 43 LYS B C 1
ATOM 1692 O O . LYS B 1 43 ? -12.294 -13.254 -25.688 1.00 32.04 43 LYS B O 1
ATOM 1698 N N . GLU B 1 44 ? -12.317 -12.255 -27.707 1.00 31.46 44 GLU B N 1
ATOM 1699 C CA . GLU B 1 44 ? -13.697 -12.583 -28.018 1.00 30.16 44 GLU B CA 1
ATOM 1700 C C . GLU B 1 44 ? -13.891 -14.096 -28.058 1.00 29.26 44 GLU B C 1
ATOM 1701 O O . GLU B 1 44 ? -14.884 -14.615 -27.559 1.00 28.80 44 GLU B O 1
ATOM 1707 N N . THR B 1 45 ? -12.944 -14.797 -28.667 1.00 27.90 45 THR B N 1
ATOM 1708 C CA . THR B 1 45 ? -13.039 -16.244 -28.756 1.00 27.93 45 THR B CA 1
ATOM 1709 C C . THR B 1 45 ? -13.007 -16.853 -27.364 1.00 29.02 45 THR B C 1
ATOM 1710 O O . THR B 1 45 ? -13.755 -17.776 -27.068 1.00 35.18 45 THR B O 1
ATOM 1714 N N . TYR B 1 46 ? -12.123 -16.340 -26.514 1.00 29.28 46 TYR B N 1
ATOM 1715 C CA . TYR B 1 46 ? -11.997 -16.830 -25.144 1.00 32.12 46 TYR B CA 1
ATOM 1716 C C . TYR B 1 46 ? -13.276 -16.591 -24.346 1.00 30.11 46 TYR B C 1
ATOM 1717 O O . TYR B 1 46 ? -13.701 -17.441 -23.576 1.00 31.71 46 TYR B O 1
ATOM 1726 N N . ASP B 1 47 ? -13.886 -15.428 -24.524 1.00 28.22 47 ASP B N 1
ATOM 1727 C CA . ASP B 1 47 ? -15.110 -15.129 -23.798 1.00 27.75 47 ASP B CA 1
ATOM 1728 C C . ASP B 1 47 ? -16.205 -16.112 -24.192 1.00 32.11 47 ASP B C 1
ATOM 1729 O O . ASP B 1 47 ? -16.928 -16.613 -23.342 1.00 37.29 47 ASP B O 1
ATOM 1731 N N . ILE B 1 48 ? -16.285 -16.431 -25.477 1.00 29.92 48 ILE B N 1
ATOM 1732 C CA . ILE B 1 48 ? -17.296 -17.357 -25.969 1.00 27.07 48 ILE B CA 1
ATOM 1733 C C . ILE B 1 48 ? -17.143 -18.745 -25.355 1.00 30.30 48 ILE B C 1
ATOM 1734 O O . ILE B 1 48 ? -18.127 -19.377 -24.982 1.00 35.79 48 ILE B O 1
ATOM 1739 N N . LEU B 1 49 ? -15.900 -19.204 -25.254 1.00 29.89 49 LEU B N 1
ATOM 1740 C CA . LEU B 1 49 ? -15.565 -20.506 -24.677 1.00 29.28 49 LEU B CA 1
ATOM 1741 C C . LEU B 1 49 ? -15.936 -20.575 -23.209 1.00 30.68 49 LEU B C 1
ATOM 1742 O O . LEU B 1 49 ? -16.413 -21.589 -22.724 1.00 30.76 49 LEU B O 1
ATOM 1747 N N . ARG B 1 50 ? -15.752 -19.460 -22.516 1.00 31.62 50 ARG B N 1
ATOM 1748 C CA . ARG B 1 50 ? -16.057 -19.365 -21.096 1.00 34.31 50 ARG B CA 1
ATOM 1749 C C . ARG B 1 50 ? -17.542 -19.617 -20.854 1.00 33.79 50 ARG B C 1
ATOM 1750 O O . ARG B 1 50 ? -17.928 -20.180 -19.834 1.00 32.93 50 ARG B O 1
ATOM 1758 N N . THR B 1 51 ? -18.367 -19.156 -21.785 1.00 31.72 51 THR B N 1
ATOM 1759 C CA . THR B 1 51 ? -19.816 -19.302 -21.687 1.00 35.65 51 THR B CA 1
ATOM 1760 C C . THR B 1 51 ? -20.303 -20.756 -21.703 1.00 37.85 51 THR B C 1
ATOM 1761 O O . THR B 1 51 ? -21.246 -21.100 -21.000 1.00 36.17 51 THR B O 1
ATOM 1765 N N . LEU B 1 52 ? -19.689 -21.578 -22.549 1.00 35.39 52 LEU B N 1
ATOM 1766 C CA . LEU B 1 52 ? -20.078 -22.978 -22.681 1.00 30.80 52 LEU B CA 1
ATOM 1767 C C . LEU B 1 52 ? -19.870 -23.810 -21.431 1.00 34.74 52 LEU B C 1
ATOM 1768 O O . LEU B 1 52 ? -20.743 -24.573 -21.030 1.00 37.94 52 LEU B O 1
ATOM 1773 N N . ALA B 1 53 ? -18.696 -23.698 -20.822 1.00 37.15 53 ALA B N 1
ATOM 1774 C CA . ALA B 1 53 ? -18.395 -24.484 -19.630 1.00 34.80 53 ALA B CA 1
ATOM 1775 C C . ALA B 1 53 ? -17.656 -23.711 -18.537 1.00 35.43 53 ALA B C 1
ATOM 1776 O O . ALA B 1 53 ? -16.983 -22.720 -18.801 1.00 35.99 53 ALA B O 1
ATOM 1778 N N . ARG B 1 54 ? -17.825 -24.165 -17.304 1.00 35.59 54 ARG B N 1
ATOM 1779 C CA . ARG B 1 54 ? -17.164 -23.571 -16.148 1.00 39.60 54 ARG B CA 1
ATOM 1780 C C . ARG B 1 54 ? -15.648 -23.737 -16.196 1.00 42.39 54 ARG B C 1
ATOM 1781 O O . ARG B 1 54 ? -14.910 -22.853 -15.778 1.00 46.34 54 ARG B O 1
ATOM 1783 N N . GLU B 1 55 ? -15.195 -24.883 -16.698 1.00 41.87 55 GLU B N 1
ATOM 1784 C CA . GLU B 1 55 ? -13.767 -25.183 -16.771 1.00 42.15 55 GLU B CA 1
ATOM 1785 C C . GLU B 1 55 ? -13.237 -25.085 -18.193 1.00 39.86 55 GLU B C 1
ATOM 1786 O O . GLU B 1 55 ? -13.687 -25.802 -19.085 1.00 41.69 55 GLU B O 1
ATOM 1792 N N . VAL B 1 56 ? -12.279 -24.185 -18.390 1.00 34.58 56 VAL B N 1
ATOM 1793 C CA . VAL B 1 56 ? -11.663 -23.963 -19.688 1.00 31.76 56 VAL B CA 1
ATOM 1794 C C . VAL B 1 56 ? -10.144 -24.080 -19.622 1.00 31.71 56 VAL B C 1
ATOM 1795 O O . VAL B 1 56 ? -9.511 -23.473 -18.760 1.00 34.34 56 VAL B O 1
ATOM 1799 N N . HIS B 1 57 ? -9.564 -24.864 -20.522 1.00 30.92 57 HIS B N 1
ATOM 1800 C CA . HIS B 1 57 ? -8.115 -25.007 -20.591 1.00 32.51 57 HIS B CA 1
ATOM 1801 C C . HIS B 1 57 ? -7.621 -24.584 -21.969 1.00 31.28 57 HIS B C 1
ATOM 1802 O O . HIS B 1 57 ? -8.033 -25.145 -22.977 1.00 31.02 57 HIS B O 1
ATOM 1809 N N . VAL B 1 58 ? -6.738 -23.594 -22.002 1.00 28.08 58 VAL B N 1
ATOM 1810 C CA . VAL B 1 58 ? -6.198 -23.091 -23.256 1.00 28.04 58 VAL B CA 1
ATOM 1811 C C . VAL B 1 58 ? -4.676 -23.069 -23.247 1.00 28.43 58 VAL B C 1
ATOM 1812 O O . VAL B 1 58 ? -4.060 -22.736 -22.242 1.00 29.30 58 VAL B O 1
ATOM 1816 N N . VAL B 1 59 ? -4.072 -23.350 -24.395 1.00 29.55 59 VAL B N 1
ATOM 1817 C CA . VAL B 1 59 ? -2.615 -23.353 -24.517 1.00 31.51 59 VAL B CA 1
ATOM 1818 C C . VAL B 1 59 ? -2.146 -22.307 -25.522 1.00 32.14 59 VAL B C 1
ATOM 1819 O O . VAL B 1 59 ? -2.872 -21.938 -26.435 1.00 31.93 59 VAL B O 1
ATOM 1823 N N . LYS B 1 60 ? -0.920 -21.847 -25.304 1.00 31.01 60 LYS B N 1
ATOM 1824 C CA . LYS B 1 60 ? -0.305 -20.819 -26.124 1.00 31.26 60 LYS B CA 1
ATOM 1825 C C . LYS B 1 60 ? -0.058 -21.238 -27.559 1.00 33.85 60 LYS B C 1
ATOM 1826 O O . LYS B 1 60 ? 0.387 -22.346 -27.845 1.00 32.84 60 LYS B O 1
ATOM 1832 N N . GLY B 1 61 ? -0.304 -20.297 -28.456 1.00 36.32 61 GLY B N 1
ATOM 1833 C CA . GLY B 1 61 ? -0.135 -20.482 -29.883 1.00 33.37 61 GLY B CA 1
ATOM 1834 C C . GLY B 1 61 ? 0.883 -19.502 -30.432 1.00 31.52 61 GLY B C 1
ATOM 1835 O O . GLY B 1 61 ? 1.277 -18.556 -29.761 1.00 32.30 61 GLY B O 1
ATOM 1836 N N . ALA B 1 62 ? 1.327 -19.741 -31.660 1.00 34.82 62 ALA B N 1
ATOM 1837 C CA . ALA B 1 62 ? 2.317 -18.871 -32.284 1.00 35.91 62 ALA B CA 1
ATOM 1838 C C . ALA B 1 62 ? 1.778 -17.461 -32.470 1.00 35.15 62 ALA B C 1
ATOM 1839 O O . ALA B 1 62 ? 2.499 -16.480 -32.299 1.00 36.77 62 ALA B O 1
ATOM 1841 N N . PHE B 1 63 ? 0.498 -17.365 -32.805 1.00 33.66 63 PHE B N 1
ATOM 1842 C CA . PHE B 1 63 ? -0.146 -16.073 -32.984 1.00 36.37 63 PHE B CA 1
ATOM 1843 C C . PHE B 1 63 ? -0.849 -15.528 -31.738 1.00 37.38 63 PHE B C 1
ATOM 1844 O O . PHE B 1 63 ? -1.293 -14.386 -31.739 1.00 40.03 63 PHE B O 1
ATOM 1852 N N . ASP B 1 64 ? -0.953 -16.332 -30.688 1.00 38.75 64 ASP B N 1
ATOM 1853 C CA . ASP B 1 64 ? -1.659 -15.871 -29.503 1.00 42.40 64 ASP B CA 1
ATOM 1854 C C . ASP B 1 64 ? -0.804 -14.893 -28.725 1.00 41.00 64 ASP B C 1
ATOM 1855 O O . ASP B 1 64 ? 0.277 -15.229 -28.250 1.00 36.38 64 ASP B O 1
ATOM 1860 N N . GLU B 1 65 ? -1.303 -13.671 -28.605 1.00 40.60 65 GLU B N 1
ATOM 1861 C CA . GLU B 1 65 ? -0.626 -12.647 -27.824 1.00 46.35 65 GLU B CA 1
ATOM 1862 C C . GLU B 1 65 ? -1.238 -12.509 -26.425 1.00 44.92 65 GLU B C 1
ATOM 1863 O O . GLU B 1 65 ? -0.784 -11.686 -25.633 1.00 47.16 65 GLU B O 1
ATOM 1865 N N . MET B 1 66 ? -2.254 -13.312 -26.125 1.00 42.20 66 MET B N 1
ATOM 1866 C CA . MET B 1 66 ? -2.892 -13.230 -24.824 1.00 40.39 66 MET B CA 1
ATOM 1867 C C . MET B 1 66 ? -1.847 -13.568 -23.774 1.00 42.98 66 MET B C 1
ATOM 1868 O O . MET B 1 66 ? -1.150 -14.573 -23.883 1.00 39.61 66 MET B O 1
ATOM 1873 N N . GLN B 1 67 ? -1.727 -12.693 -22.783 1.00 37.59 67 GLN B N 1
ATOM 1874 C CA . GLN B 1 67 ? -0.742 -12.829 -21.716 1.00 38.98 67 GLN B CA 1
ATOM 1875 C C . GLN B 1 67 ? -0.968 -13.978 -20.741 1.00 35.66 67 GLN B C 1
ATOM 1876 O O . GLN B 1 67 ? -2.098 -14.387 -20.495 1.00 36.32 67 GLN B O 1
ATOM 1878 N N . GLY B 1 68 ? 0.131 -14.472 -20.178 1.00 32.12 68 GLY B N 1
ATOM 1879 C CA . GLY B 1 68 ? 0.106 -15.565 -19.220 1.00 28.03 68 GLY B CA 1
ATOM 1880 C C . GLY B 1 68 ? -0.491 -16.870 -19.703 1.00 28.46 68 GLY B C 1
ATOM 1881 O O . GLY B 1 68 ? -1.164 -17.563 -18.948 1.00 30.18 68 GLY B O 1
ATOM 1882 N N . LEU B 1 69 ? -0.217 -17.230 -20.951 1.00 29.19 69 LEU B N 1
ATOM 1883 C CA . LEU B 1 69 ? -0.742 -18.467 -21.504 1.00 31.49 69 LEU B CA 1
ATOM 1884 C C . LEU B 1 69 ? 0.344 -19.537 -21.548 1.00 33.17 69 LEU B C 1
ATOM 1885 O O . LEU B 1 69 ? 1.364 -19.372 -22.208 1.00 34.44 69 LEU B O 1
ATOM 1890 N N . ASN B 1 70 ? 0.117 -20.629 -20.830 1.00 32.11 70 ASN B N 1
ATOM 1891 C CA . ASN B 1 70 ? 1.074 -21.729 -20.784 1.00 30.57 70 ASN B CA 1
ATOM 1892 C C . ASN B 1 70 ? 1.217 -22.432 -22.136 1.00 33.60 70 ASN B C 1
ATOM 1893 O O . ASN B 1 70 ? 0.258 -22.541 -22.894 1.00 34.34 70 ASN B O 1
ATOM 1898 N N . GLU B 1 71 ? 2.430 -22.876 -22.447 1.00 32.32 71 GLU B N 1
ATOM 1899 C CA . GLU B 1 71 ? 2.688 -23.583 -23.695 1.00 31.73 71 GLU B CA 1
ATOM 1900 C C . GLU B 1 71 ? 1.944 -24.917 -23.744 1.00 34.81 71 GLU B C 1
ATOM 1901 O O . GLU B 1 71 ? 1.408 -25.304 -24.777 1.00 32.97 71 GLU B O 1
ATOM 1903 N N . THR B 1 72 ? 1.932 -25.621 -22.620 1.00 33.92 72 THR B N 1
ATOM 1904 C CA . THR B 1 72 ? 1.265 -26.912 -22.540 1.00 34.94 72 THR B CA 1
ATOM 1905 C C . THR B 1 72 ? 0.446 -27.039 -21.265 1.00 34.70 72 THR B C 1
ATOM 1906 O O . THR B 1 72 ? 0.696 -26.348 -20.285 1.00 35.15 72 THR B O 1
ATOM 1910 N N . GLU B 1 73 ? -0.542 -27.919 -21.299 1.00 31.87 73 GLU B N 1
ATOM 1911 C CA . GLU B 1 73 ? -1.377 -28.166 -20.140 1.00 35.08 73 GLU B CA 1
ATOM 1912 C C . GLU B 1 73 ? -1.689 -29.647 -20.043 1.00 32.22 73 GLU B C 1
ATOM 1913 O O . GLU B 1 73 ? -1.688 -30.352 -21.047 1.00 33.28 73 GLU B O 1
ATOM 1919 N N . VAL B 1 74 ? -1.885 -30.129 -18.827 1.00 36.95 74 VAL B N 1
ATOM 1920 C CA . VAL B 1 74 ? -2.279 -31.512 -18.628 1.00 37.27 74 VAL B CA 1
ATOM 1921 C C . VAL B 1 74 ? -3.543 -31.495 -17.786 1.00 34.60 74 VAL B C 1
ATOM 1922 O O . VAL B 1 74 ? -3.542 -31.006 -16.661 1.00 31.49 74 VAL B O 1
ATOM 1926 N N . ILE B 1 75 ? -4.631 -31.997 -18.353 1.00 30.80 75 ILE B N 1
ATOM 1927 C CA . ILE B 1 75 ? -5.897 -32.042 -17.649 1.00 30.00 75 ILE B CA 1
ATOM 1928 C C . ILE B 1 75 ? -6.320 -33.485 -17.478 1.00 32.54 75 ILE B C 1
ATOM 1929 O O . ILE B 1 75 ? -6.432 -34.225 -18.450 1.00 31.18 75 ILE B O 1
ATOM 1931 N N . LYS B 1 76 ? -6.583 -33.883 -16.242 1.00 36.78 76 LYS B N 1
ATOM 1932 C CA . LYS B 1 76 ? -7.017 -35.243 -15.999 1.00 31.77 76 LYS B CA 1
ATOM 1933 C C . LYS B 1 76 ? -8.528 -35.249 -15.852 1.00 31.86 76 LYS B C 1
ATOM 1934 O O . LYS B 1 76 ? -9.081 -34.662 -14.925 1.00 35.29 76 LYS B O 1
ATOM 1936 N N . ILE B 1 77 ? -9.185 -35.885 -16.810 1.00 34.13 77 ILE B N 1
ATOM 1937 C CA . ILE B 1 77 ? -10.629 -36.004 -16.810 1.00 32.57 77 ILE B CA 1
ATOM 1938 C C . ILE B 1 77 ? -10.903 -37.476 -16.587 1.00 33.49 77 ILE B C 1
ATOM 1939 O O . ILE B 1 77 ? -10.428 -38.317 -17.340 1.00 34.42 77 ILE B O 1
ATOM 1944 N N . GLY B 1 78 ? -11.650 -37.772 -15.531 1.00 33.00 78 GLY B N 1
ATOM 1945 C CA . GLY B 1 78 ? -11.964 -39.141 -15.198 1.00 32.27 78 GLY B CA 1
ATOM 1946 C C . GLY B 1 78 ? -10.673 -39.891 -14.966 1.00 35.03 78 GLY B C 1
ATOM 1947 O O . GLY B 1 78 ? -9.823 -39.467 -14.195 1.00 37.93 78 GLY B O 1
ATOM 1948 N N . ASN B 1 79 ? -10.505 -40.982 -15.699 1.00 31.82 79 ASN B N 1
ATOM 1949 C CA . ASN B 1 79 ? -9.320 -41.821 -15.614 1.00 34.63 79 ASN B CA 1
ATOM 1950 C C . ASN B 1 79 ? -8.324 -41.555 -16.745 1.00 37.50 79 ASN B C 1
ATOM 1951 O O . ASN B 1 79 ? -7.390 -42.328 -16.949 1.00 37.54 79 ASN B O 1
ATOM 1956 N N . PHE B 1 80 ? -8.544 -40.461 -17.464 1.00 37.47 80 PHE B N 1
ATOM 1957 C CA . PHE B 1 80 ? -7.712 -40.079 -18.595 1.00 32.92 80 PHE B CA 1
ATOM 1958 C C . PHE B 1 80 ? -6.924 -38.811 -18.333 1.00 33.38 80 PHE B C 1
ATOM 1959 O O . PHE B 1 80 ? -7.480 -37.807 -17.904 1.00 39.18 80 PHE B O 1
ATOM 1967 N N . LYS B 1 81 ? -5.625 -38.855 -18.601 1.00 34.72 81 LYS B N 1
ATOM 1968 C CA . LYS B 1 81 ? -4.777 -37.685 -18.440 1.00 31.77 81 LYS B CA 1
ATOM 1969 C C . LYS B 1 81 ? -4.614 -37.151 -19.851 1.00 31.86 81 LYS B C 1
ATOM 1970 O O . LYS B 1 81 ? -4.218 -37.884 -20.753 1.00 33.32 81 LYS B O 1
ATOM 1972 N N . ILE B 1 82 ? -4.913 -35.873 -20.045 1.00 31.39 82 ILE B N 1
ATOM 1973 C CA . ILE B 1 82 ? -4.855 -35.266 -21.369 1.00 25.90 82 ILE B CA 1
ATOM 1974 C C . ILE B 1 82 ? -3.764 -34.214 -21.510 1.00 31.06 82 ILE B C 1
ATOM 1975 O O . ILE B 1 82 ? -3.619 -33.338 -20.661 1.00 32.38 82 ILE B O 1
ATOM 1980 N N . GLY B 1 83 ? -2.998 -34.300 -22.590 1.00 26.25 83 GLY B N 1
ATOM 1981 C CA . GLY B 1 83 ? -1.934 -33.347 -22.822 1.00 25.02 83 GLY B CA 1
ATOM 1982 C C . GLY B 1 83 ? -2.345 -32.379 -23.903 1.00 26.19 83 GLY B C 1
ATOM 1983 O O . GLY B 1 83 ? -2.536 -32.754 -25.059 1.00 26.38 83 GLY B O 1
ATOM 1984 N N . LEU B 1 84 ? -2.442 -31.107 -23.540 1.00 30.90 84 LEU B N 1
ATOM 1985 C CA . LEU B 1 84 ? -2.850 -30.071 -24.483 1.00 30.51 84 LEU B CA 1
ATOM 1986 C C . LEU B 1 84 ? -1.657 -29.275 -24.993 1.00 28.07 84 LEU B C 1
ATOM 1987 O O . LEU B 1 84 ? -0.907 -28.689 -24.216 1.00 30.75 84 LEU B O 1
ATOM 1992 N N . MET B 1 85 ? -1.483 -29.296 -26.308 1.00 24.33 85 MET B N 1
ATOM 1993 C CA . MET B 1 85 ? -0.414 -28.566 -26.975 1.00 27.50 85 MET B CA 1
ATOM 1994 C C . MET B 1 85 ? -0.907 -28.115 -28.346 1.00 30.59 85 MET B C 1
ATOM 1995 O O . MET B 1 85 ? -1.757 -28.771 -28.941 1.00 31.01 85 MET B O 1
ATOM 2000 N N . HIS B 1 86 ? -0.407 -26.986 -28.834 1.00 29.20 86 HIS B N 1
ATOM 2001 C CA . HIS B 1 86 ? -0.811 -26.507 -30.155 1.00 29.87 86 HIS B CA 1
ATOM 2002 C C . HIS B 1 86 ? -0.363 -27.416 -31.302 1.00 28.58 86 HIS B C 1
ATOM 2003 O O . HIS B 1 86 ? -1.102 -27.630 -32.257 1.00 28.33 86 HIS B O 1
ATOM 2010 N N . GLY B 1 87 ? 0.822 -27.997 -31.179 1.00 31.10 87 GLY B N 1
ATOM 2011 C CA . GLY B 1 87 ? 1.329 -28.893 -32.201 1.00 30.78 87 GLY B CA 1
ATOM 2012 C C . GLY B 1 87 ? 2.184 -28.273 -33.284 1.00 32.97 87 GLY B C 1
ATOM 2013 O O . GLY B 1 87 ? 2.690 -28.978 -34.146 1.00 37.35 87 GLY B O 1
ATOM 2014 N N . HIS B 1 88 ? 2.294 -26.951 -33.288 1.00 32.82 88 HIS B N 1
ATOM 2015 C CA . HIS B 1 88 ? 3.179 -26.270 -34.230 1.00 32.88 88 HIS B CA 1
ATOM 2016 C C . HIS B 1 88 ? 4.637 -26.609 -33.906 1.00 35.68 88 HIS B C 1
ATOM 2017 O O . HIS B 1 88 ? 5.490 -26.635 -34.780 1.00 40.83 88 HIS B O 1
ATOM 2024 N N . GLN B 1 89 ? 4.881 -26.841 -32.622 1.00 36.90 89 GLN B N 1
ATOM 2025 C CA . GLN B 1 89 ? 6.186 -27.196 -32.085 1.00 33.11 89 GLN B CA 1
ATOM 2026 C C . GLN B 1 89 ? 6.700 -28.541 -32.587 1.00 37.70 89 GLN B C 1
ATOM 2027 O O . GLN B 1 89 ? 7.899 -28.722 -32.780 1.00 42.64 89 GLN B O 1
ATOM 2033 N N . VAL B 1 90 ? 5.786 -29.470 -32.846 1.00 36.58 90 VAL B N 1
ATOM 2034 C CA . VAL B 1 90 ? 6.168 -30.808 -33.273 1.00 34.96 90 VAL B CA 1
ATOM 2035 C C . VAL B 1 90 ? 7.013 -30.764 -34.539 1.00 38.70 90 VAL B C 1
ATOM 2036 O O . VAL B 1 90 ? 6.643 -30.133 -35.523 1.00 40.85 90 VAL B O 1
ATOM 2040 N N . ILE B 1 91 ? 8.209 -31.342 -34.436 1.00 39.09 91 ILE B N 1
ATOM 2041 C CA . ILE B 1 91 ? 9.165 -31.394 -35.528 1.00 37.99 91 ILE B CA 1
ATOM 2042 C C . ILE B 1 91 ? 9.441 -32.855 -35.852 1.00 41.74 91 ILE B C 1
ATOM 2043 O O . ILE B 1 91 ? 9.902 -33.590 -34.989 1.00 41.41 91 ILE B O 1
ATOM 2048 N N . PRO B 1 92 ? 9.157 -33.298 -37.069 1.00 43.31 92 PRO B N 1
ATOM 2049 C CA . PRO B 1 92 ? 8.522 -32.480 -38.099 1.00 39.19 92 PRO B CA 1
ATOM 2050 C C . PRO B 1 92 ? 7.032 -32.334 -37.820 1.00 42.10 92 PRO B C 1
ATOM 2051 O O . PRO B 1 92 ? 6.504 -32.914 -36.867 1.00 46.66 92 PRO B O 1
ATOM 2055 N N . TRP B 1 93 ? 6.326 -31.672 -38.722 1.00 42.33 93 TRP B N 1
ATOM 2056 C CA . TRP B 1 93 ? 4.899 -31.437 -38.549 1.00 47.03 93 TRP B CA 1
ATOM 2057 C C . TRP B 1 93 ? 4.102 -32.741 -38.443 1.00 44.65 93 TRP B C 1
ATOM 2058 O O . TRP B 1 93 ? 3.142 -32.820 -37.688 1.00 43.87 93 TRP B O 1
ATOM 2069 N N . GLY B 1 94 ? 4.521 -33.761 -39.174 1.00 43.28 94 GLY B N 1
ATOM 2070 C CA . GLY B 1 94 ? 3.810 -35.019 -39.146 1.00 37.46 94 GLY B CA 1
ATOM 2071 C C . GLY B 1 94 ? 4.525 -35.734 -38.038 1.00 40.98 94 GLY B C 1
ATOM 2072 O O . GLY B 1 94 ? 4.367 -35.334 -36.891 1.00 37.35 94 GLY B O 1
ATOM 2073 N N . ASP B 1 95 ? 5.318 -36.731 -38.390 1.00 40.53 95 ASP B N 1
ATOM 2074 C CA . ASP B 1 95 ? 6.095 -37.390 -37.381 1.00 35.94 95 ASP B CA 1
ATOM 2075 C C . ASP B 1 95 ? 5.280 -37.810 -36.175 1.00 35.35 95 ASP B C 1
ATOM 2076 O O . ASP B 1 95 ? 5.375 -37.214 -35.106 1.00 34.28 95 ASP B O 1
ATOM 2081 N N . ARG B 1 96 ? 4.480 -38.853 -36.385 1.00 31.58 96 ARG B N 1
ATOM 2082 C CA . ARG B 1 96 ? 3.613 -39.430 -35.366 1.00 29.31 96 ARG B CA 1
ATOM 2083 C C . ARG B 1 96 ? 4.488 -39.921 -34.228 1.00 29.01 96 ARG B C 1
ATOM 2084 O O . ARG B 1 96 ? 4.097 -39.869 -33.075 1.00 32.06 96 ARG B O 1
ATOM 2086 N N . GLU B 1 97 ? 5.655 -40.437 -34.592 1.00 31.30 97 GLU B N 1
ATOM 2087 C CA . GLU B 1 97 ? 6.634 -40.897 -33.620 1.00 32.15 97 GLU B CA 1
ATOM 2088 C C . GLU B 1 97 ? 7.089 -39.681 -32.823 1.00 35.49 97 GLU B C 1
ATOM 2089 O O . GLU B 1 97 ? 7.246 -39.740 -31.607 1.00 36.03 97 GLU B O 1
ATOM 2095 N N . ALA B 1 98 ? 7.280 -38.572 -33.530 1.00 32.44 98 ALA B N 1
ATOM 2096 C CA . ALA B 1 98 ? 7.706 -37.321 -32.921 1.00 36.83 98 ALA B CA 1
ATOM 2097 C C . ALA B 1 98 ? 6.640 -36.870 -31.935 1.00 34.11 98 ALA B C 1
ATOM 2098 O O . ALA B 1 98 ? 6.942 -36.361 -30.865 1.00 34.52 98 ALA B O 1
ATOM 2100 N N . LEU B 1 99 ? 5.385 -37.060 -32.332 1.00 37.11 99 LEU B N 1
ATOM 2101 C CA . LEU B 1 99 ? 4.227 -36.733 -31.509 1.00 36.42 99 LEU B CA 1
ATOM 2102 C C . LEU B 1 99 ? 4.226 -37.604 -30.262 1.00 32.66 99 LEU B C 1
ATOM 2103 O O . LEU B 1 99 ? 3.902 -37.157 -29.168 1.00 32.99 99 LEU B O 1
ATOM 2108 N N . ALA B 1 100 ? 4.644 -38.849 -30.463 1.00 28.95 100 ALA B N 1
ATOM 2109 C CA . ALA B 1 100 ? 4.705 -39.870 -29.427 1.00 33.95 100 ALA B CA 1
ATOM 2110 C C . ALA B 1 100 ? 5.646 -39.467 -28.309 1.00 35.61 100 ALA B C 1
ATOM 2111 O O . ALA B 1 100 ? 5.398 -39.765 -27.142 1.00 38.08 100 ALA B O 1
ATOM 2113 N N . ILE B 1 101 ? 6.732 -38.784 -28.656 1.00 34.45 101 ILE B N 1
ATOM 2114 C CA . ILE B 1 101 ? 7.690 -38.366 -27.644 1.00 35.86 101 ILE B CA 1
ATOM 2115 C C . ILE B 1 101 ? 7.007 -37.420 -26.668 1.00 37.22 101 ILE B C 1
ATOM 2116 O O . ILE B 1 101 ? 7.229 -37.501 -25.465 1.00 37.29 101 ILE B O 1
ATOM 2121 N N . TYR B 1 102 ? 6.201 -36.517 -27.210 1.00 35.16 102 TYR B N 1
ATOM 2122 C CA . TYR B 1 102 ? 5.453 -35.575 -26.395 1.00 35.26 102 TYR B CA 1
ATOM 2123 C C . TYR B 1 102 ? 4.442 -36.280 -25.509 1.00 34.03 102 TYR B C 1
ATOM 2124 O O . TYR B 1 102 ? 4.257 -35.907 -24.357 1.00 34.10 102 TYR B O 1
ATOM 2133 N N . GLN B 1 103 ? 3.773 -37.289 -26.051 1.00 34.00 103 GLN B N 1
ATOM 2134 C CA . GLN B 1 103 ? 2.799 -38.030 -25.271 1.00 34.21 103 GLN B CA 1
ATOM 2135 C C . GLN B 1 103 ? 3.509 -38.715 -24.112 1.00 32.65 103 GLN B C 1
ATOM 2136 O O . GLN B 1 103 ? 3.031 -38.691 -22.980 1.00 31.15 103 GLN B O 1
ATOM 2142 N N . ARG B 1 104 ? 4.641 -39.345 -24.408 1.00 28.14 104 ARG B N 1
ATOM 2143 C CA . ARG B 1 104 ? 5.440 -40.003 -23.382 1.00 27.46 104 ARG B CA 1
ATOM 2144 C C . ARG B 1 104 ? 6.048 -39.021 -22.375 1.00 31.07 104 ARG B C 1
ATOM 2145 O O . ARG B 1 104 ? 6.066 -39.281 -21.177 1.00 33.36 104 ARG B O 1
ATOM 2147 N N . GLN B 1 105 ? 6.604 -37.932 -22.906 1.00 33.30 105 GLN B N 1
ATOM 2148 C CA . GLN B 1 105 ? 7.269 -36.879 -22.132 1.00 31.92 105 GLN B CA 1
ATOM 2149 C C . GLN B 1 105 ? 6.322 -36.177 -21.180 1.00 31.20 105 GLN B C 1
ATOM 2150 O O . GLN B 1 105 ? 6.693 -35.801 -20.072 1.00 35.64 105 GLN B O 1
ATOM 2152 N N . LEU B 1 106 ? 5.099 -35.983 -21.639 1.00 30.32 106 LEU B N 1
ATOM 2153 C CA . LEU B 1 106 ? 4.076 -35.302 -20.866 1.00 30.90 106 LEU B CA 1
ATOM 2154 C C . LEU B 1 106 ? 3.350 -36.233 -19.912 1.00 31.81 106 LEU B C 1
ATOM 2155 O O . LEU B 1 106 ? 2.375 -35.814 -19.305 1.00 31.35 106 LEU B O 1
ATOM 2160 N N . ASP B 1 107 ? 3.769 -37.500 -19.897 1.00 31.57 107 ASP B N 1
ATOM 2161 C CA . ASP B 1 107 ? 3.197 -38.551 -19.051 1.00 33.87 107 ASP B CA 1
ATOM 2162 C C . ASP B 1 107 ? 1.694 -38.600 -19.238 1.00 32.04 107 ASP B C 1
ATOM 2163 O O . ASP B 1 107 ? 0.944 -38.758 -18.283 1.00 36.46 107 ASP B O 1
ATOM 2168 N N . VAL B 1 108 ? 1.254 -38.502 -20.483 1.00 31.92 108 VAL B N 1
ATOM 2169 C CA . VAL B 1 108 ? -0.172 -38.464 -20.754 1.00 32.18 108 VAL B CA 1
ATOM 2170 C C . VAL B 1 108 ? -0.748 -39.591 -21.601 1.00 29.64 108 VAL B C 1
ATOM 2171 O O . VAL B 1 108 ? -0.140 -40.043 -22.565 1.00 29.19 108 VAL B O 1
ATOM 2175 N N . ASP B 1 109 ? -1.910 -40.073 -21.172 1.00 30.03 109 ASP B N 1
ATOM 2176 C CA . ASP B 1 109 ? -2.660 -41.102 -21.874 1.00 29.09 109 ASP B CA 1
ATOM 2177 C C . ASP B 1 109 ? -3.218 -40.620 -23.216 1.00 26.47 109 ASP B C 1
ATOM 2178 O O . ASP B 1 109 ? -3.272 -41.370 -24.180 1.00 27.51 109 ASP B O 1
ATOM 2183 N N . ILE B 1 110 ? -3.677 -39.375 -23.242 1.00 25.37 110 ILE B N 1
ATOM 2184 C CA . ILE B 1 110 ? -4.248 -38.790 -24.447 1.00 25.32 110 ILE B CA 1
ATOM 2185 C C . ILE B 1 110 ? -3.497 -37.526 -24.849 1.00 22.63 110 ILE B C 1
ATOM 2186 O O . ILE B 1 110 ? -3.372 -36.599 -24.058 1.00 22.76 110 ILE B O 1
ATOM 2191 N N . LEU B 1 111 ? -2.994 -37.494 -26.079 1.00 25.35 111 LEU B N 1
ATOM 2192 C CA . LEU B 1 111 ? -2.271 -36.322 -26.564 1.00 23.72 111 LEU B CA 1
ATOM 2193 C C . LEU B 1 111 ? -3.099 -35.565 -27.591 1.00 24.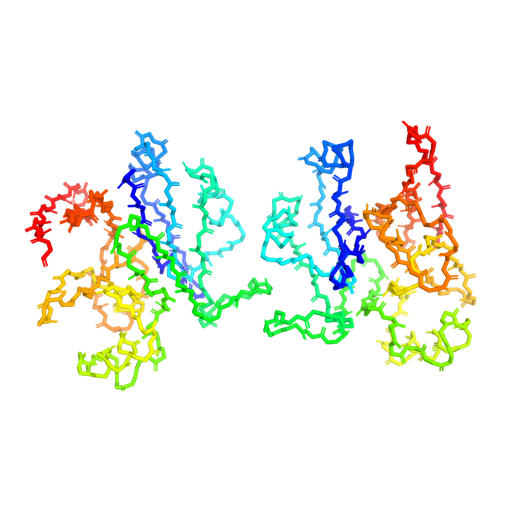71 111 LEU B C 1
ATOM 2194 O O . LEU B 1 111 ? -3.343 -36.051 -28.690 1.00 21.73 111 LEU B O 1
ATOM 2199 N N . ILE B 1 112 ? -3.493 -34.347 -27.247 1.00 23.23 112 ILE B N 1
ATOM 2200 C CA . ILE B 1 112 ? -4.295 -33.527 -28.142 1.00 23.75 112 ILE B CA 1
ATOM 2201 C C . ILE B 1 112 ? -3.476 -32.381 -28.729 1.00 28.41 112 ILE B C 1
ATOM 2202 O O . ILE B 1 112 ? -2.847 -31.618 -28.004 1.00 24.11 112 ILE B O 1
ATOM 2207 N N . THR B 1 113 ? -3.518 -32.268 -30.054 1.00 29.81 113 THR B N 1
ATOM 2208 C CA . THR B 1 113 ? -2.801 -31.236 -30.796 1.00 25.17 113 THR B CA 1
ATOM 2209 C C . THR B 1 113 ? -3.672 -30.586 -31.876 1.00 22.10 113 THR B C 1
ATOM 2210 O O . THR B 1 113 ? -4.709 -31.115 -32.251 1.00 21.88 113 THR B O 1
ATOM 2214 N N . GLY B 1 114 ? -3.228 -29.429 -32.354 1.00 23.85 114 GLY B N 1
ATOM 2215 C CA . GLY B 1 114 ? -3.913 -28.697 -33.403 1.00 24.09 114 GLY B CA 1
ATOM 2216 C C . GLY B 1 114 ? -2.928 -28.503 -34.537 1.00 27.03 114 GLY B C 1
ATOM 2217 O O . GLY B 1 114 ? -2.421 -29.494 -35.065 1.00 28.50 114 GLY B O 1
ATOM 2218 N N . HIS B 1 115 ? -2.746 -27.259 -34.976 1.00 30.04 115 HIS B N 1
ATOM 2219 C CA . HIS B 1 115 ? -1.771 -26.910 -36.017 1.00 30.91 115 HIS B CA 1
ATOM 2220 C C . HIS B 1 115 ? -2.092 -27.340 -37.456 1.00 32.23 115 HIS B C 1
ATOM 2221 O O . HIS B 1 115 ? -2.073 -26.535 -38.378 1.00 32.07 115 HIS B O 1
ATOM 2228 N N . THR B 1 116 ? -2.353 -28.625 -37.624 1.00 30.86 116 THR B N 1
ATOM 2229 C CA . THR B 1 116 ? -2.589 -29.216 -38.930 1.00 30.50 116 THR B CA 1
ATOM 2230 C C . THR B 1 116 ? -3.790 -28.717 -39.723 1.00 32.72 116 THR B C 1
ATOM 2231 O O . THR B 1 116 ? -3.768 -28.759 -40.953 1.00 30.89 116 THR B O 1
ATOM 2235 N N . HIS B 1 117 ? -4.841 -28.352 -38.997 1.00 31.97 117 HIS B N 1
ATOM 2236 C CA . HIS B 1 117 ? -6.105 -27.925 -39.583 1.00 31.86 117 HIS B CA 1
ATOM 2237 C C . HIS B 1 117 ? -6.866 -29.113 -40.189 1.00 30.45 117 HIS B C 1
ATOM 2238 O O . HIS B 1 117 ? -7.762 -28.930 -41.006 1.00 32.12 117 HIS B O 1
ATOM 2245 N N . LYS B 1 118 ? -6.465 -30.322 -39.813 1.00 28.23 118 LYS B N 1
ATOM 2246 C CA . LYS B 1 118 ? -7.129 -31.531 -40.276 1.00 30.05 118 LYS B CA 1
ATOM 2247 C C . LYS B 1 118 ? -7.554 -32.368 -39.074 1.00 27.78 118 LYS B C 1
ATOM 2248 O O . LYS B 1 118 ? -6.710 -32.863 -38.333 1.00 23.45 118 LYS B O 1
ATOM 2254 N N . LEU B 1 119 ? -8.855 -32.550 -38.879 1.00 27.66 119 LEU B N 1
ATOM 2255 C CA . LEU B 1 119 ? -9.313 -33.354 -37.754 1.00 27.51 119 LEU B CA 1
ATOM 2256 C C . LEU B 1 119 ? -8.868 -34.807 -37.900 1.00 28.81 119 LEU B C 1
ATOM 2257 O O . LEU B 1 119 ? -8.949 -35.372 -38.983 1.00 26.17 119 LEU B O 1
ATOM 2262 N N . GLU B 1 120 ? -8.338 -35.374 -36.826 1.00 25.42 120 GLU B N 1
ATOM 2263 C CA . GLU B 1 120 ? -7.927 -36.772 -36.826 1.00 25.59 120 GLU B CA 1
ATOM 2264 C C . GLU B 1 120 ? -8.091 -37.417 -35.447 1.00 25.19 120 GLU B C 1
ATOM 2265 O O . GLU B 1 120 ? -7.802 -36.793 -34.431 1.00 20.39 120 GLU B O 1
ATOM 2271 N N . THR B 1 121 ? -8.542 -38.667 -35.429 1.00 24.09 121 THR B N 1
ATOM 2272 C CA . THR B 1 121 ? -8.625 -39.427 -34.198 1.00 21.03 121 THR B CA 1
ATOM 2273 C C . THR B 1 121 ? -7.778 -40.659 -34.467 1.00 24.95 121 THR B C 1
ATOM 2274 O O . THR B 1 121 ? -8.026 -41.385 -35.423 1.00 27.46 121 THR B O 1
ATOM 2278 N N . LYS B 1 122 ? -6.737 -40.866 -33.674 1.00 25.65 122 LYS B N 1
ATOM 2279 C CA . LYS B 1 122 ? -5.881 -42.028 -33.884 1.00 24.01 122 LYS B CA 1
ATOM 2280 C C . LYS B 1 122 ? -5.487 -42.729 -32.591 1.00 26.43 122 LYS B C 1
ATOM 2281 O O . LYS B 1 122 ? -5.186 -42.084 -31.594 1.00 26.08 122 LYS B O 1
ATOM 2287 N N . GLU B 1 123 ? -5.451 -44.055 -32.638 1.00 28.02 123 GLU B N 1
ATOM 2288 C CA . GLU B 1 123 ? -5.049 -44.854 -31.496 1.00 29.17 123 GLU B CA 1
ATOM 2289 C C . GLU B 1 123 ? -3.715 -45.506 -31.822 1.00 30.90 123 GLU B C 1
ATOM 2290 O O . GLU B 1 123 ? -3.583 -46.181 -32.842 1.00 24.73 123 GLU B O 1
ATOM 2296 N N . VAL B 1 124 ? -2.705 -45.254 -30.998 1.00 31.33 124 VAL B N 1
ATOM 2297 C CA . VAL B 1 124 ? -1.398 -45.866 -31.202 1.00 31.39 124 VAL B CA 1
ATOM 2298 C C . VAL B 1 124 ? -0.926 -46.568 -29.929 1.00 31.09 124 VAL B C 1
ATOM 2299 O O . VAL B 1 124 ? -0.578 -45.917 -28.946 1.00 32.19 124 VAL B O 1
ATOM 2301 N N . GLY B 1 125 ? -0.936 -47.897 -29.963 1.00 30.95 125 GLY B N 1
ATOM 2302 C CA . GLY B 1 125 ? -0.490 -48.716 -28.852 1.00 31.67 125 GLY B CA 1
ATOM 2303 C C . GLY B 1 125 ? -1.217 -48.436 -27.555 1.00 31.11 125 GLY B C 1
ATOM 2304 O O . GLY B 1 125 ? -0.626 -48.490 -26.481 1.00 26.56 125 GLY B O 1
ATOM 2305 N N . GLY B 1 126 ? -2.514 -48.167 -27.658 1.00 29.83 126 GLY B N 1
ATOM 2306 C CA . GLY B 1 126 ? -3.334 -47.864 -26.502 1.00 30.75 126 GLY B CA 1
ATOM 2307 C C . GLY B 1 126 ? -3.288 -46.403 -26.086 1.00 31.04 126 GLY B C 1
ATOM 2308 O O . GLY B 1 126 ? -3.915 -46.010 -25.101 1.00 30.45 126 GLY B O 1
ATOM 2309 N N . LYS B 1 127 ? -2.538 -45.613 -26.843 1.00 31.30 127 LYS B N 1
ATOM 2310 C CA . LYS B 1 127 ? -2.415 -44.185 -26.588 1.00 31.06 127 LYS B CA 1
ATOM 2311 C C . LYS B 1 127 ? -3.180 -43.416 -27.652 1.00 28.30 127 LYS B C 1
ATOM 2312 O O . LYS B 1 127 ? -3.022 -43.662 -28.838 1.00 29.18 127 LYS B O 1
ATOM 2318 N N . TYR B 1 128 ? -3.997 -42.467 -27.219 1.00 29.39 128 TYR B N 1
ATOM 2319 C CA . TYR B 1 128 ? -4.819 -41.704 -28.148 1.00 29.60 128 TYR B CA 1
ATOM 2320 C C . TYR B 1 128 ? -4.272 -40.329 -28.515 1.00 28.80 128 TYR B C 1
ATOM 2321 O O . TYR B 1 128 ? -3.901 -39.543 -27.653 1.00 26.53 128 TYR B O 1
ATOM 2330 N N . PHE B 1 129 ? -4.217 -40.064 -29.813 1.00 30.01 129 PHE B N 1
ATOM 2331 C CA . PHE B 1 129 ? -3.763 -38.780 -30.320 1.00 25.92 129 PHE B CA 1
ATOM 2332 C C . PHE B 1 129 ? -4.941 -38.172 -31.066 1.00 26.85 129 PHE B C 1
ATOM 2333 O O . PHE B 1 129 ? -5.390 -38.714 -32.070 1.00 27.67 129 PHE B O 1
ATOM 2341 N N . LEU B 1 130 ? -5.438 -37.046 -30.564 1.00 27.03 130 LEU B N 1
ATOM 2342 C CA . LEU B 1 130 ? -6.590 -36.379 -31.153 1.00 25.20 130 LEU B CA 1
ATOM 2343 C C . LEU B 1 130 ? -6.311 -34.983 -31.690 1.00 27.47 130 LEU B C 1
ATOM 2344 O O . LEU B 1 130 ? -5.574 -34.203 -31.089 1.00 28.31 130 LEU B O 1
ATOM 2349 N N . ASN B 1 131 ? -6.892 -34.693 -32.846 1.00 28.74 131 ASN B N 1
ATOM 2350 C CA . ASN B 1 131 ? -6.778 -33.380 -33.451 1.00 25.83 131 ASN B CA 1
ATOM 2351 C C . ASN B 1 131 ? -8.186 -32.892 -33.783 1.00 26.48 131 ASN B C 1
ATOM 2352 O O . ASN B 1 131 ? -8.864 -33.465 -34.626 1.00 28.71 131 ASN B O 1
ATOM 2357 N N . PRO B 1 132 ? -8.627 -31.848 -33.098 1.00 27.63 132 PRO B N 1
ATOM 2358 C CA . PRO B 1 132 ? -9.954 -31.263 -33.313 1.00 26.94 132 PRO B CA 1
ATOM 2359 C C . PRO B 1 132 ? -10.094 -30.572 -34.669 1.00 26.32 132 PRO B C 1
ATOM 2360 O O . PRO B 1 132 ? -11.206 -30.388 -35.147 1.00 25.25 132 PRO B O 1
ATOM 2364 N N . GLY B 1 133 ? -8.971 -30.217 -35.285 1.00 24.54 133 GLY B N 1
ATOM 2365 C CA . GLY B 1 133 ? -9.006 -29.535 -36.568 1.00 25.59 133 GLY B CA 1
ATOM 2366 C C . GLY B 1 133 ? -9.275 -28.050 -36.396 1.00 29.38 133 GLY B C 1
ATOM 2367 O O . GLY B 1 133 ? -9.220 -27.534 -35.287 1.00 32.31 133 GLY B O 1
ATOM 2368 N N . SER B 1 134 ? -9.575 -27.349 -37.483 1.00 31.00 134 SER B N 1
ATOM 2369 C CA . SER B 1 134 ? -9.846 -25.919 -37.371 1.00 29.76 134 SER B CA 1
ATOM 2370 C C . SER B 1 134 ? -11.322 -25.663 -37.117 1.00 31.06 134 SER B C 1
ATOM 2371 O O . SER B 1 134 ? -12.182 -26.110 -37.871 1.00 32.45 134 SER B O 1
ATOM 2374 N N . ALA B 1 135 ? -11.607 -24.927 -36.053 1.00 29.02 135 ALA B N 1
ATOM 2375 C CA . ALA B 1 135 ? -12.976 -24.591 -35.699 1.00 27.88 135 ALA B CA 1
ATOM 2376 C C . ALA B 1 135 ? -13.629 -23.745 -36.781 1.00 28.47 135 ALA B C 1
ATOM 2377 O O . ALA B 1 135 ? -14.817 -23.875 -37.052 1.00 31.88 135 ALA B O 1
ATOM 2379 N N . THR B 1 136 ? -12.872 -22.816 -37.338 1.00 28.50 136 THR B N 1
ATOM 2380 C CA . THR B 1 136 ? -13.406 -21.915 -38.345 1.00 32.36 136 THR B CA 1
ATOM 2381 C C . THR B 1 136 ? -12.983 -22.249 -39.759 1.00 31.00 136 THR B C 1
ATOM 2382 O O . THR B 1 136 ? -13.264 -21.502 -40.691 1.00 27.15 136 THR B O 1
ATOM 2386 N N . GLY B 1 137 ? -12.336 -23.393 -39.942 1.00 32.12 137 GLY B N 1
ATOM 2387 C CA . GLY B 1 137 ? -11.859 -23.770 -41.257 1.00 32.47 137 GLY B CA 1
ATOM 2388 C C . GLY B 1 137 ? -10.909 -22.701 -41.771 1.00 34.31 137 GLY B C 1
ATOM 2389 O O . GLY B 1 137 ? -10.892 -22.375 -42.953 1.00 34.50 137 GLY B O 1
ATOM 2390 N N . ALA B 1 138 ? -10.070 -22.206 -40.866 1.00 38.85 138 ALA B N 1
ATOM 2391 C CA . ALA B 1 138 ? -9.111 -21.140 -41.156 1.00 39.20 138 ALA B CA 1
ATOM 2392 C C . ALA B 1 138 ? -8.026 -21.582 -42.130 1.00 34.56 138 ALA B C 1
ATOM 2393 O O . ALA B 1 138 ? -7.762 -22.765 -42.279 1.00 35.68 138 ALA B O 1
ATOM 2395 N N . TYR B 1 139 ? -7.363 -20.617 -42.755 1.00 34.05 139 TYR B N 1
ATOM 2396 C CA . TYR B 1 139 ? -6.345 -20.915 -43.749 1.00 35.78 139 TYR B CA 1
ATOM 2397 C C . TYR B 1 139 ? -5.183 -21.722 -43.192 1.00 36.98 139 TYR B C 1
ATOM 2398 O O . TYR B 1 139 ? -4.635 -21.408 -42.143 1.00 31.60 139 TYR B O 1
ATOM 2407 N N . SER B 1 140 ? -4.848 -22.788 -43.902 1.00 35.58 140 SER B N 1
ATOM 2408 C CA . SER B 1 140 ? -3.742 -23.643 -43.520 1.00 33.53 140 SER B CA 1
ATOM 2409 C C . SER B 1 140 ? -2.813 -23.907 -44.695 1.00 33.70 140 SER B C 1
ATOM 2410 O O . SER B 1 140 ? -3.259 -24.286 -45.776 1.00 35.10 140 SER B O 1
ATOM 2412 N N . PRO B 1 141 ? -1.527 -23.665 -44.491 1.00 31.78 141 PRO B N 1
ATOM 2413 C CA . PRO B 1 141 ? -0.546 -23.958 -45.515 1.00 32.95 141 PRO B CA 1
ATOM 2414 C C . PRO B 1 141 ? -0.515 -25.473 -45.727 1.00 32.68 141 PRO B C 1
ATOM 2415 O O . PRO B 1 141 ? -0.432 -25.969 -46.846 1.00 29.03 141 PRO B O 1
ATOM 2417 N N . LEU B 1 142 ? -0.655 -26.196 -44.621 1.00 35.29 142 LEU B N 1
ATOM 2418 C CA . LEU B 1 142 ? -0.640 -27.656 -44.604 1.00 31.10 142 LEU B CA 1
ATOM 2419 C C . LEU B 1 142 ? -1.769 -28.355 -45.373 1.00 34.57 142 LEU B C 1
ATOM 2420 O O . LEU B 1 142 ? -1.539 -29.382 -46.001 1.00 40.69 142 LEU B O 1
ATOM 2425 N N . VAL B 1 143 ? -2.986 -27.826 -45.274 1.00 36.54 143 VAL B N 1
ATOM 2426 C CA . VAL B 1 143 ? -4.143 -28.410 -45.948 1.00 35.89 143 VAL B CA 1
ATOM 2427 C C . VAL B 1 143 ? -4.710 -27.432 -46.967 1.00 36.82 143 VAL B C 1
ATOM 2428 O O . VAL B 1 143 ? -4.990 -26.281 -46.645 1.00 40.06 143 VAL B O 1
ATOM 2432 N N . ASP B 1 144 ? -4.883 -27.897 -48.199 1.00 35.90 144 ASP B N 1
ATOM 2433 C CA . ASP B 1 144 ? -5.395 -27.037 -49.254 1.00 37.07 144 ASP B CA 1
ATOM 2434 C C . ASP B 1 144 ? -6.804 -26.529 -49.004 1.00 36.50 144 ASP B C 1
ATOM 2435 O O . ASP B 1 144 ? -7.068 -25.337 -49.140 1.00 43.13 144 ASP B O 1
ATOM 2440 N N . ASN B 1 145 ? -7.708 -27.432 -48.642 1.00 35.03 145 ASN B N 1
ATOM 2441 C CA . ASN B 1 145 ? -9.098 -27.058 -48.390 1.00 38.22 145 ASN B CA 1
ATOM 2442 C C . ASN B 1 145 ? -9.634 -27.591 -47.064 1.00 34.58 145 ASN B C 1
ATOM 2443 O O . ASN B 1 145 ? -10.361 -28.578 -47.044 1.00 32.38 145 ASN B O 1
ATOM 2445 N N . PRO B 1 146 ? -9.235 -26.953 -45.970 1.00 34.76 146 PRO B N 1
ATOM 2446 C CA . PRO B 1 146 ? -9.689 -27.346 -44.632 1.00 34.52 146 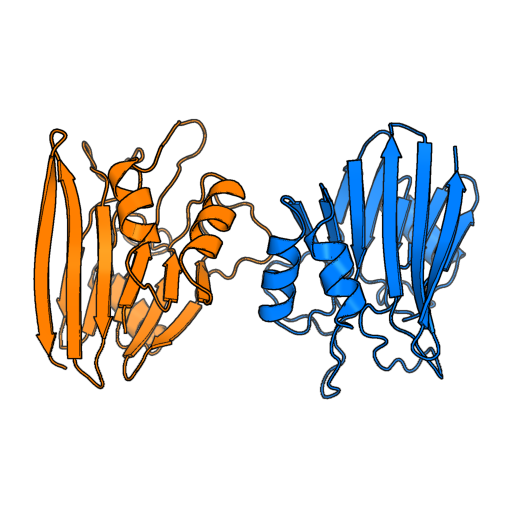PRO B CA 1
ATOM 2447 C C . PRO B 1 146 ? -11.144 -26.971 -44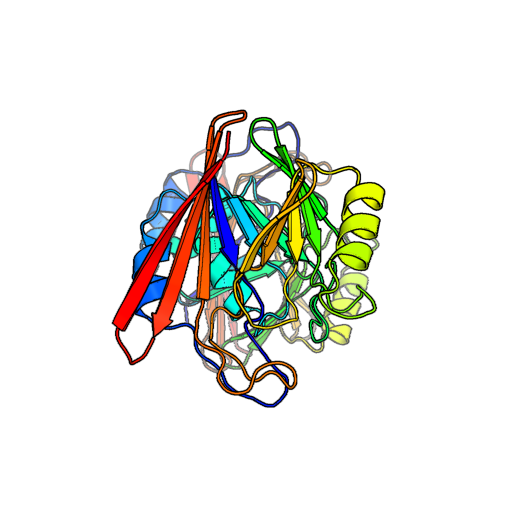.393 1.00 35.45 146 PRO B C 1
ATOM 2448 O O . PRO B 1 146 ? -11.623 -25.998 -44.961 1.00 42.84 146 PRO B O 1
ATOM 2452 N N . VAL B 1 147 ? -11.828 -27.721 -43.540 1.00 31.10 147 VAL B N 1
ATOM 2453 C CA . VAL B 1 147 ? -13.224 -27.442 -43.238 1.00 30.59 147 VAL B CA 1
ATOM 2454 C C . VAL B 1 147 ? -13.403 -27.357 -41.730 1.00 30.93 147 VAL B C 1
ATOM 2455 O O . VAL B 1 147 ? -12.643 -27.959 -40.977 1.00 33.35 147 VAL B O 1
ATOM 2459 N N . PRO B 1 148 ? -14.415 -26.622 -41.283 1.00 29.52 148 PRO B N 1
ATOM 2460 C CA . PRO B 1 148 ? -14.614 -26.456 -39.843 1.00 28.10 148 PRO B CA 1
ATOM 2461 C C . PRO B 1 148 ? -14.885 -27.779 -39.155 1.00 29.82 148 PRO B C 1
ATOM 2462 O O . PRO B 1 148 ? -15.684 -28.579 -39.623 1.00 27.73 148 PRO B O 1
ATOM 2466 N N . SER B 1 149 ? -14.167 -28.017 -38.068 1.00 28.96 149 SER B N 1
ATOM 2467 C CA . SER B 1 149 ? -14.333 -29.237 -37.306 1.00 26.08 149 SER B CA 1
ATOM 2468 C C . SER B 1 149 ? -13.995 -29.033 -35.844 1.00 28.81 149 SER B C 1
ATOM 2469 O O . SER B 1 149 ? -13.253 -28.131 -35.478 1.00 27.78 149 SER B O 1
ATOM 2472 N N . PHE B 1 150 ? -14.609 -29.862 -35.017 1.00 28.35 150 PHE B N 1
ATOM 2473 C CA . PHE B 1 150 ? -14.373 -29.897 -33.585 1.00 26.25 150 PHE B CA 1
ATOM 2474 C C . PHE B 1 150 ? -14.813 -3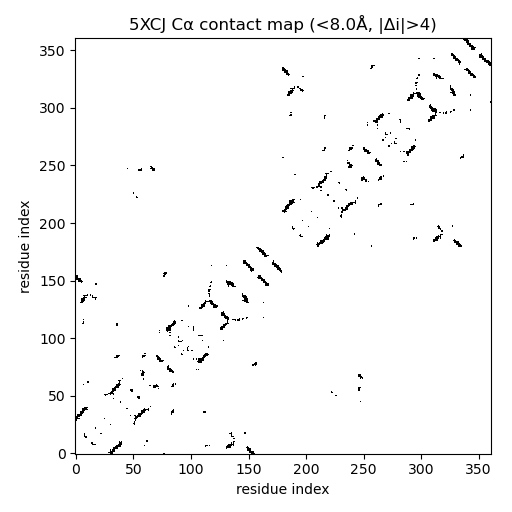1.260 -33.056 1.00 26.83 150 PHE B C 1
ATOM 2475 O O . PHE B 1 150 ? -15.612 -31.963 -33.682 1.00 27.34 150 PHE B O 1
ATOM 2483 N N . MET B 1 151 ? -14.308 -31.638 -31.896 1.00 27.93 151 MET B N 1
ATOM 2484 C CA . MET B 1 151 ? -14.693 -32.914 -31.322 1.00 29.48 151 MET B CA 1
ATOM 2485 C C . MET B 1 151 ? -15.215 -32.771 -29.906 1.00 29.50 151 MET B C 1
ATOM 2486 O O . MET B 1 151 ? -14.764 -31.922 -29.144 1.00 31.57 151 MET B O 1
ATOM 2491 N N . LEU B 1 152 ? -16.180 -33.615 -29.577 1.00 27.91 152 LEU B N 1
ATOM 2492 C CA . LEU B 1 152 ? -16.740 -33.677 -28.245 1.00 29.10 152 LEU B CA 1
ATOM 2493 C C . LEU B 1 152 ? -16.471 -35.110 -27.825 1.00 30.88 152 LEU B C 1
ATOM 2494 O O . LEU B 1 152 ? -16.868 -36.041 -28.512 1.00 31.20 152 LEU B O 1
ATOM 2499 N N . LEU B 1 153 ? -15.767 -35.288 -26.720 1.00 28.71 153 LEU B N 1
ATOM 2500 C CA . LEU B 1 153 ? -15.449 -36.624 -26.258 1.00 28.39 153 LEU B CA 1
ATOM 2501 C C . LEU B 1 153 ? -16.194 -36.922 -24.978 1.00 30.34 153 LEU B C 1
ATOM 2502 O O . LEU B 1 153 ? -16.183 -36.125 -24.047 1.00 34.73 153 LEU B O 1
ATOM 2504 N N . GLU B 1 154 ? -16.841 -38.077 -24.931 1.00 31.19 154 GLU B N 1
ATOM 2505 C CA . GLU B 1 154 ? -17.564 -38.466 -23.738 1.00 34.37 154 GLU B CA 1
ATOM 2506 C C . GLU B 1 154 ? -16.666 -39.433 -22.998 1.00 35.52 154 GLU B C 1
ATOM 2507 O O . GLU B 1 154 ? -16.276 -40.468 -23.531 1.00 37.88 154 GLU B O 1
ATOM 2513 N N . ILE B 1 155 ? -16.362 -39.141 -21.737 1.00 38.17 155 ILE B N 1
ATOM 2514 C CA . ILE B 1 155 ? -15.486 -40.013 -20.950 1.00 43.92 155 ILE B CA 1
ATOM 2515 C C . ILE B 1 155 ? -16.099 -40.641 -19.681 1.00 45.45 155 ILE B C 1
ATOM 2516 O O . ILE B 1 155 ? -16.694 -39.948 -18.862 1.00 43.20 155 ILE B O 1
ATOM 2518 N N . ASN B 1 156 ? -16.039 -41.963 -19.624 1.00 50.28 156 ASN B N 1
ATOM 2519 C CA . ASN B 1 156 ? -16.519 -42.747 -18.491 1.00 48.15 156 ASN B CA 1
ATOM 2520 C C . ASN B 1 156 ? -15.341 -42.976 -17.553 1.00 45.43 156 ASN B C 1
ATOM 2521 O O . ASN B 1 156 ? -14.405 -42.166 -17.506 1.00 48.53 156 ASN B O 1
ATOM 2523 N N . ASP B 1 157 ? -15.385 -44.035 -16.756 1.00 46.69 157 ASP B N 1
ATOM 2524 C CA . ASP B 1 157 ? -14.265 -44.258 -15.865 1.00 44.82 157 ASP B CA 1
ATOM 2525 C C . ASP B 1 157 ? -13.014 -44.498 -16.699 1.00 41.82 157 ASP B C 1
ATOM 2526 O O . ASP B 1 157 ? -11.982 -43.884 -16.473 1.00 40.42 157 ASP B O 1
ATOM 2528 N N . SER B 1 158 ? -13.107 -45.452 -17.619 1.00 44.32 158 SER B N 1
ATOM 2529 C CA . SER B 1 158 ? -12.021 -45.758 -18.552 1.00 41.74 158 SER B CA 1
ATOM 2530 C C . SER B 1 158 ? -12.471 -45.690 -20.021 1.00 46.08 158 SER B C 1
ATOM 2531 O O . SER B 1 158 ? -11.674 -45.893 -20.937 1.00 42.61 158 SER B O 1
ATOM 2533 N N . GLU B 1 159 ? -13.761 -45.451 -20.223 1.00 48.36 159 GLU B N 1
ATOM 2534 C CA . GLU B 1 159 ? -14.342 -45.381 -21.559 1.00 47.23 159 GLU B CA 1
ATOM 2535 C C . GLU B 1 159 ? -14.161 -44.025 -22.228 1.00 41.43 159 GLU B C 1
ATOM 2536 O O . GLU B 1 159 ? -14.331 -42.990 -21.593 1.00 42.05 159 GLU B O 1
ATOM 2542 N N . LEU B 1 160 ? -13.764 -44.039 -23.496 1.00 38.90 160 LEU B N 1
ATOM 2543 C CA . LEU B 1 160 ? -13.601 -42.809 -24.260 1.00 30.89 160 LEU B CA 1
ATOM 2544 C C . LEU B 1 160 ? -14.385 -42.894 -25.566 1.00 26.21 160 LEU B C 1
ATOM 2545 O O . LEU B 1 160 ? -14.195 -43.815 -26.352 1.00 27.40 160 LEU B O 1
ATOM 2550 N N . THR B 1 161 ? -15.294 -41.952 -25.774 1.00 29.56 161 THR B N 1
ATOM 2551 C CA . THR B 1 161 ? -16.076 -41.914 -27.004 1.00 28.86 161 THR B CA 1
ATOM 2552 C C . THR B 1 161 ? -15.870 -40.562 -27.679 1.00 26.75 161 THR B C 1
ATOM 2553 O O . THR B 1 161 ? -16.084 -39.529 -27.063 1.00 26.01 161 THR B O 1
ATOM 2557 N N . ILE B 1 162 ? -15.472 -40.576 -28.945 1.00 25.14 162 ILE B N 1
ATOM 2558 C CA . ILE B 1 162 ? -15.224 -39.338 -29.672 1.00 25.70 162 ILE B CA 1
ATOM 2559 C C . ILE B 1 162 ? -16.205 -39.103 -30.812 1.00 28.87 162 ILE B C 1
ATOM 2560 O O . ILE B 1 162 ? -16.337 -39.926 -31.715 1.00 30.39 162 ILE B O 1
ATOM 2565 N N . TYR B 1 163 ? -16.905 -37.976 -30.758 1.00 30.31 163 TYR B N 1
ATOM 2566 C CA . TYR B 1 163 ? -17.821 -37.615 -31.818 1.00 28.55 163 TYR B CA 1
ATOM 2567 C C . TYR B 1 163 ? -17.130 -36.494 -32.573 1.00 28.40 163 TYR B C 1
ATOM 2568 O O . TYR B 1 163 ? -16.892 -35.423 -32.016 1.00 27.55 163 TYR B O 1
ATOM 2577 N N . GLU B 1 164 ? -16.797 -36.739 -33.838 1.00 29.20 164 GLU B N 1
ATOM 2578 C CA . GLU B 1 164 ? -16.115 -35.730 -34.641 1.00 31.22 164 GLU B CA 1
ATOM 2579 C C . GLU B 1 164 ? -17.106 -34.973 -35.521 1.00 30.30 164 GLU B C 1
ATOM 2580 O O . GLU B 1 164 ? -17.854 -35.568 -36.289 1.00 28.16 164 GLU B O 1
ATOM 2586 N N . TYR B 1 165 ? -17.096 -33.651 -35.395 1.00 29.15 165 TYR B N 1
ATOM 2587 C CA . TYR B 1 165 ? -18.000 -32.797 -36.151 1.00 27.90 165 TYR B CA 1
ATOM 2588 C C . TYR B 1 165 ? -17.251 -32.009 -37.207 1.00 29.40 165 TYR B C 1
ATOM 2589 O O . TYR B 1 165 ? -16.232 -31.397 -36.924 1.00 29.07 165 TYR B O 1
ATOM 2598 N N . THR B 1 166 ? -17.766 -32.045 -38.428 1.00 28.92 166 THR B N 1
ATOM 2599 C CA . THR B 1 166 ? -17.159 -31.326 -39.531 1.00 29.23 166 THR B CA 1
ATOM 2600 C C . THR B 1 166 ? -18.214 -30.641 -40.380 1.00 28.32 166 THR B C 1
ATOM 2601 O O . THR B 1 166 ? -19.336 -31.125 -40.485 1.00 28.89 166 THR B O 1
ATOM 2605 N N . LEU B 1 167 ? -17.865 -29.507 -40.970 1.00 29.96 167 LEU B N 1
ATOM 2606 C CA . LEU B 1 167 ? -18.806 -28.821 -41.841 1.00 32.38 167 LEU B CA 1
ATOM 2607 C C . LEU B 1 167 ? -18.279 -28.919 -43.266 1.00 32.73 167 LEU B C 1
ATOM 2608 O O . LEU B 1 167 ? -17.289 -28.287 -43.621 1.00 32.41 167 LEU B O 1
ATOM 2613 N N . VAL B 1 168 ? -18.926 -29.747 -44.078 1.00 35.03 168 VAL B N 1
ATOM 2614 C CA . VAL B 1 168 ? -18.505 -29.915 -45.461 1.00 36.92 168 VAL B CA 1
ATOM 2615 C C . VAL B 1 168 ? -19.639 -29.637 -46.440 1.00 35.33 168 VAL B C 1
ATOM 2616 O O . VAL B 1 168 ? -20.739 -30.167 -46.290 1.00 37.67 168 VAL B O 1
ATOM 2618 N N . ASP B 1 169 ? -19.356 -28.782 -47.419 1.00 30.20 169 ASP B N 1
ATOM 2619 C CA . ASP B 1 169 ? -20.300 -28.430 -48.474 1.00 33.01 169 ASP B CA 1
ATOM 2620 C C . ASP B 1 169 ? -21.594 -27.831 -47.941 1.00 36.45 169 ASP B C 1
ATOM 2621 O O . ASP B 1 169 ? -22.661 -28.055 -48.506 1.00 41.42 169 ASP B O 1
ATOM 2623 N N . GLY B 1 170 ? -21.497 -27.101 -46.839 1.00 35.69 170 GLY B N 1
ATOM 2624 C CA . GLY B 1 170 ? -22.642 -26.442 -46.238 1.00 33.09 170 GLY B CA 1
ATOM 2625 C C . GLY B 1 170 ? -23.510 -27.356 -45.402 1.00 32.71 170 GLY B C 1
ATOM 2626 O O . GLY B 1 170 ? -24.543 -26.941 -44.891 1.00 33.46 170 GLY B O 1
ATOM 2627 N N . SER B 1 171 ? -23.091 -28.609 -45.257 1.00 33.63 171 SER B N 1
ATOM 2628 C CA . SER B 1 171 ? -23.841 -29.582 -44.477 1.00 31.72 171 SER B CA 1
ATOM 2629 C C . SER B 1 171 ? -23.004 -30.194 -43.353 1.00 35.86 171 SER B C 1
ATOM 2630 O O . SER B 1 171 ? -21.864 -30.605 -43.562 1.00 36.04 171 SER B O 1
ATOM 2633 N N . VAL B 1 172 ? -23.589 -30.260 -42.161 1.00 35.00 172 VAL B N 1
ATOM 2634 C CA . VAL B 1 172 ? -22.926 -30.837 -40.995 1.00 36.95 172 VAL B CA 1
ATOM 2635 C C . VAL B 1 172 ? -22.831 -32.362 -41.066 1.00 35.16 172 VAL B C 1
ATOM 2636 O O . VAL B 1 172 ? -23.794 -33.031 -41.414 1.00 36.96 172 VAL B O 1
ATOM 2640 N N . LYS B 1 173 ? -21.661 -32.897 -40.728 1.00 27.88 173 LYS B N 1
ATOM 2641 C CA . LYS B 1 173 ? -21.437 -34.341 -40.716 1.00 28.15 173 LYS B CA 1
ATOM 2642 C C . LYS B 1 173 ? -20.772 -34.758 -39.400 1.00 31.04 173 LYS B C 1
ATOM 2643 O O . LYS B 1 173 ? -19.919 -34.053 -38.891 1.00 33.70 173 LYS B O 1
ATOM 2649 N N . CYS B 1 174 ? -21.204 -35.878 -38.832 1.00 29.82 174 CYS B N 1
ATOM 2650 C CA . CYS B 1 174 ? -20.640 -36.363 -37.577 1.00 26.09 174 CYS B CA 1
ATOM 2651 C C . CYS B 1 174 ? -20.271 -37.846 -37.634 1.00 30.32 174 CYS B C 1
ATOM 2652 O O . CYS B 1 174 ? -21.051 -38.667 -38.104 1.00 31.01 174 CYS B O 1
ATOM 2655 N N . GLU B 1 175 ? -19.097 -38.182 -37.100 1.00 33.16 175 GLU B N 1
ATOM 2656 C CA . GLU B 1 175 ? -18.625 -39.566 -37.034 1.00 27.45 175 GLU B CA 1
ATOM 2657 C C . GLU B 1 175 ? -18.319 -39.969 -35.589 1.00 25.79 175 GLU B C 1
ATOM 2658 O O . GLU B 1 175 ? -17.664 -39.237 -34.857 1.00 25.83 175 GLU B O 1
ATOM 2664 N N . ARG B 1 176 ? -18.793 -41.141 -35.185 1.00 25.94 176 ARG B N 1
ATOM 2665 C CA . ARG B 1 176 ? -18.564 -41.617 -33.824 1.00 26.91 176 ARG B CA 1
ATOM 2666 C C . ARG B 1 176 ? -17.521 -42.732 -33.748 1.00 29.65 176 ARG B C 1
ATOM 2667 O O . ARG B 1 176 ? -17.660 -43.772 -34.380 1.00 30.54 176 ARG B O 1
ATOM 2675 N N . VAL B 1 177 ? -16.465 -42.485 -32.981 1.00 27.14 177 VAL B N 1
ATOM 2676 C CA . VAL B 1 177 ? -15.402 -43.460 -32.785 1.00 26.35 177 VAL B CA 1
ATOM 2677 C C . VAL B 1 177 ? -15.461 -43.882 -31.332 1.00 26.92 177 VAL B C 1
ATOM 2678 O O . VAL B 1 177 ? -15.342 -43.050 -30.442 1.00 30.16 177 VAL B O 1
ATOM 2682 N N . ASP B 1 178 ? -15.652 -45.171 -31.088 1.00 24.69 178 ASP B N 1
ATOM 2683 C CA . ASP B 1 178 ? -15.750 -45.653 -29.727 1.00 27.91 178 ASP B CA 1
ATOM 2684 C C . ASP B 1 178 ? -14.515 -46.451 -29.352 1.00 31.70 178 ASP B C 1
ATOM 2685 O O . ASP B 1 178 ? -14.227 -47.483 -29.951 1.00 31.79 178 ASP B O 1
ATOM 2690 N N . PHE B 1 179 ? -13.816 -45.977 -28.326 1.00 32.26 179 PHE B N 1
ATOM 2691 C CA . PHE B 1 179 ? -12.625 -46.636 -27.813 1.00 34.13 179 PHE B CA 1
ATOM 2692 C C . PHE B 1 179 ? -12.834 -46.943 -26.338 1.00 40.55 179 PHE B C 1
ATOM 2693 O O . PHE B 1 179 ? -13.172 -46.056 -25.565 1.00 43.19 179 PHE B O 1
ATOM 2701 N N . ASN B 1 180 ? -12.632 -48.195 -25.947 1.00 41.77 180 ASN B N 1
ATOM 2702 C CA . ASN B 1 180 ? -12.836 -48.575 -24.556 1.00 45.19 180 ASN B CA 1
ATOM 2703 C C . ASN B 1 180 ? -11.575 -49.073 -23.867 1.00 50.11 180 ASN B C 1
ATOM 2704 O O . ASN B 1 180 ? -11.250 -50.253 -23.928 1.00 50.89 180 ASN B O 1
ATOM 2709 N N . LYS B 1 181 ? -10.887 -48.142 -23.211 1.00 47.88 181 LYS B N 1
ATOM 2710 C CA . LYS B 1 181 ? -9.655 -48.387 -22.459 1.00 45.75 181 LYS B CA 1
ATOM 2711 C C . LYS B 1 181 ? -8.686 -49.386 -23.096 1.00 58.95 181 LYS B C 1
ATOM 2712 O O . LYS B 1 181 ? -7.508 -49.438 -22.733 1.00 67.31 181 LYS B O 1
#

Foldseek 3Di:
DKEWEAEPADDPPDDFDQDVVVLVVLQPDAHAEYAYQEPDPPVVRVVSQVNRHVYYAYAYEPPDDDPPHHQWDWDDDAQWIEIHHAQPPQPPGPDPVSQVVVCVVSVTQEYEYEQLQDFDWDDDPNGTYTYFGHQRQDDDPNDPGHWHWIWMWDDHRQKIKIWIWTQPPNRIDIDIDTDD/DKEKEAEDQDDPPDDFDFDPVVLVCLQPVQHAEYEYQDNQPDVVSVVSRCNNYVYYHYADDPPDPDPPHHQWDWDDDQNFIEIHHAQVPQPPSPPVVSQVVVCVVVVGQEYEYEQQQDFDWDADPNGIYTYQHHSRQYDHPNDPGHWHKIWMWDDDNQWIKIWIWTQPPNDIDIDIDTDGD

B-factor: mean 23.89, std 10.12, range [4.92, 83.23]

Organism: Entamoeba histolytica (NCBI:txid5759)

CATH classification: 3.60.21.10

InterPro domains:
  IPR000979 Phosphodiesterase MJ0936/Vps29 [PTHR11124] (1-182)
  IPR000979 Phosphodiesterase MJ0936/Vps29 [TIGR00040] (1-161)
  IPR024654 Calcineurin-like phosphoesterase domain, lpxH-type [PF12850] (1-157)
  IPR028661 Vacuolar protein sorting-associated protein 29 [cd07394] (2-179)
  IPR029052 Metallo-dependent phosphatase-like [G3DSA:3.60.21.10] (1-185)
  IPR029052 Metallo-dependent phosphatase-like [SSF56300] (1-180)

Secondary structure (DSSP, 8-state):
-EEEEE----BTTB-----HHHHHHHHHS---EEEE-S---SHHHHHHHHHH-SEEEE---SS---TT--SEEEEEETTEEEEEE-STTSSSTT-HHHHHHHHHHHT-SEEE--SS-S-EEEEETTEEEEE---TT----SS-SS---EEEEEEEETTEEEEEEEEEETTEEEEEEEEE-/-EEEEE-----TTS-----HHHHHHHHTS--SEEEE-S--SSHHHHHHHHHH-SEEEE---SS---TT--S-EEEEETTEEEEE--SSSSSSSS-HHHHHHHHHHTT-SEEE--SS-S-EEEEETTEEEEE---SS----SS-SS---EEEEEEE-SSEEEEEEEEEETTEEEEEEEEEE-

Radius of gyration: 22.96 Å; Cα contacts (8 Å, |Δi|>4): 902; chains: 2; bounding box: 42×66×60 Å

Solvent-accessible surface area: 16384 Å² total; per-residue (Å²): 115,35,0,0,0,2,0,0,1,50,14,52,190,117,120,28,85,26,20,112,76,4,27,81,89,1,89,119,17,197,7,67,2,0,0,0,0,0,3,15,56,31,101,113,4,14,27,36,2,12,62,13,6,65,84,4,33,6,0,68,0,42,102,17,10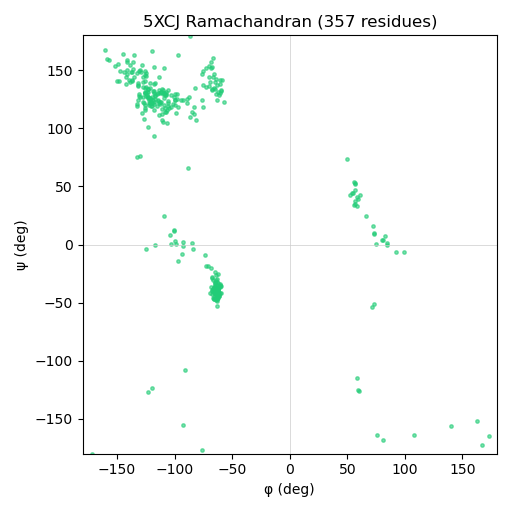3,40,73,76,19,85,85,49,50,71,24,120,4,37,73,12,72,1,0,1,4,2,5,44,41,1,135,98,130,35,58,46,102,8,20,9,77,66,12,138,130,35,95,2,40,0,1,0,10,2,28,31,10,97,24,92,28,75,80,52,75,45,76,21,15,2,14,0,0,0,0,13,17,6,105,4,108,79,29,151,117,24,36,21,2,1,0,3,0,85,5,100,84,54,100,1,14,0,54,26,36,26,34,55,142,73,62,67,140,68,108,139,32,81,42,139,64,34,5,0,9,2,0,1,0,42,28,32,186,120,114,23,82,31,30,121,57,4,34,87,58,8,74,117,26,94,12,104,4,0,6,0,0,0,10,14,44,22,30,111,5,18,52,68,4,69,102,23,6,103,73,7,30,14,0,60,7,70,114,13,100,24,33,11,21,50,60,45,44,84,10,82,25,63,101,14,23,15,0,4,17,7,4,55,48,4,128,71,118,50,72,55,123,20,30,25,105,69,18,66,71,43,116,1,47,7,1,3,11,0,42,37,13,122,26,92,29,59,76,40,83,41,72,11,13,14,8,0,0,0,0,13,21,4,117,11,92,87,30,157,82,27,55,23,2,4,2,17,16,78,15,44,70,42,87,6,20,0,55,15,54,33,35,40,114,70,49,73,123,72,108,159,30,73,54,106,89

Sequence (361 aa):
MLVLVIGDFHVPHRSAAIPQVFLDRLNTGRIQTVLCTGNLCGKETYDILRTLAREVHVVKGAFDEMQGLNETEVIKIGNFKIGLMHGHQVIPWGDREALAIYQRQLDVDILITGHTHKLETKEVGGKYFLNPGSATGAYSPLVDNPVPSFMLLEINDSELTIYEYTLVDGSVKCERVDFNMLVLVIGDFHVPHRSAAIPQVFLDRLNTGRIQTVLCTGNLCGKETYDILRTLAREVHVVKGAFDEMQGLNETEVIKIGNFKIGLMHGHQVIPWGDREALAIYQRQLDVDILITGHTHKLETKEVGGKYFLNPGSATGAYSPLVDNPVPSFMLLEINDSELTIYEYTLVDGSVKCERVDFNK